Protein AF-A0A9P8PNE7-F1 (afdb_monomer_lite)

Sequence (348 aa):
MPKENRHIPKYIKDAPWYKDTPDGVDPSDYLAHHRNIDSDLTANNQPRIGLGIRDDFVTETSYQEIPKFRSRIVKRDEFSDVGAKHFKKNGIQKKLTEESVPTKGKRNENVDYDGKRDRWYGYDSKTYNATLQKWEETHRTELEVKRLDESEIIELKELGLWELYQANPHTFFQKSSKTVRLLEDKAIYLKDISKHDSITYDPKSRTDRDDSVGYFNDRNLFVRHLTGDAKRYEESKRFAWDDKARGVKGDINISSNPTLAGMKMEEQSKEQQEKRRVLKNNLLNRYNTNAEIDGDETEDNESNKVVRSQFNEDVFLGNHTSVWGSYYQDGKWGFLCCKKFDRNSLCK

Radius of gyration: 46.09 Å; chains: 1; bounding box: 82×87×125 Å

Organism: NCBI:txid1378264

Foldseek 3Di:
DPDDDPPDDPVQQDDDPVDDPDPPDDPPDSNSNVDDPPDPPPDPVDDDDDPDDDWDFAQPPPPPPDPPDDDDDDDPDDPPPDPDPDDPPDPPPPPPDPPDDPRGTDTDPPDDPCNVPPPCRPPDPVVCVVVVVVVVVVVVVVVVVPPDDPVVCVVCVVVVNNVVCVVPVPVVPDPDDDDPDDPPDDQPQVVPPVVVPDRQADPVVSDGQDVQQFDQDPVRDTDGDQDDVSVVLVVLQVVLVVCVVVVPPDNDDCVPCVPVSVVVVVVVVVVVVVVVVVVVVVVCVVQVPPDPPPPPPPDDDPPPPPDDGPDDPPDDAAQANADFQPDDDDNATGGPRQPDRDPNDHRD

Structure (mmCIF, N/CA/C/O backbone):
data_AF-A0A9P8PNE7-F1
#
_entry.id   AF-A0A9P8PNE7-F1
#
loop_
_atom_site.group_PDB
_atom_site.id
_atom_site.type_symbol
_atom_site.label_atom_id
_atom_site.label_alt_id
_atom_site.label_comp_id
_atom_site.label_asym_id
_atom_site.label_entity_id
_atom_site.label_seq_id
_atom_site.pdbx_PDB_ins_code
_atom_site.Cartn_x
_atom_site.Cartn_y
_atom_site.Cartn_z
_atom_site.occupancy
_atom_site.B_iso_or_equiv
_atom_site.auth_seq_id
_atom_site.auth_comp_id
_atom_site.auth_asym_id
_atom_site.auth_atom_id
_atom_site.pdbx_PDB_model_num
ATOM 1 N N . MET A 1 1 ? -25.236 -14.851 -18.011 1.00 49.31 1 MET A N 1
ATOM 2 C CA . MET A 1 1 ? -25.311 -13.741 -18.981 1.00 49.31 1 MET A CA 1
ATOM 3 C C . MET A 1 1 ? -24.691 -12.508 -18.349 1.00 49.31 1 MET A C 1
ATOM 5 O O . MET A 1 1 ? -25.149 -12.133 -17.268 1.00 49.31 1 MET A O 1
ATOM 9 N N . PRO A 1 2 ? -23.640 -11.918 -18.939 1.00 62.22 2 PRO A N 1
ATOM 10 C CA . PRO A 1 2 ? -23.121 -10.639 -18.474 1.00 62.22 2 PRO A CA 1
ATOM 11 C C . PRO A 1 2 ? -24.257 -9.614 -18.514 1.00 62.22 2 PRO A C 1
ATOM 13 O O . PRO A 1 2 ? -24.972 -9.485 -19.504 1.00 62.22 2 PRO A O 1
ATOM 16 N N . LYS A 1 3 ? -24.489 -8.939 -17.391 1.00 77.81 3 LYS A N 1
ATOM 17 C CA . LYS A 1 3 ? -25.564 -7.956 -17.281 1.00 77.81 3 LYS A CA 1
ATOM 18 C C . LYS A 1 3 ? -25.213 -6.765 -18.170 1.00 77.81 3 LYS A C 1
ATOM 20 O O . LYS A 1 3 ? -24.138 -6.188 -18.011 1.00 77.81 3 LYS A O 1
ATOM 25 N N . GLU A 1 4 ? -26.101 -6.405 -19.094 1.00 84.31 4 GLU A N 1
ATOM 26 C CA . GLU A 1 4 ? -25.895 -5.238 -19.952 1.00 84.31 4 GLU A CA 1
ATOM 27 C C . GLU A 1 4 ? -25.659 -3.987 -19.103 1.00 84.31 4 GLU A C 1
ATOM 29 O O . GLU A 1 4 ? -26.395 -3.703 -18.149 1.00 84.31 4 GLU A O 1
ATOM 34 N N . ASN A 1 5 ? -24.619 -3.230 -19.444 1.00 89.19 5 ASN A N 1
ATOM 35 C CA . ASN A 1 5 ? -24.327 -1.996 -18.740 1.00 89.19 5 ASN A CA 1
ATOM 36 C C . ASN A 1 5 ? -25.265 -0.896 -19.250 1.00 89.19 5 ASN A C 1
ATOM 38 O O . ASN A 1 5 ? -25.157 -0.446 -20.389 1.00 89.19 5 ASN A O 1
ATOM 42 N N . ARG A 1 6 ? -26.153 -0.420 -18.373 1.00 91.75 6 ARG A N 1
ATOM 43 C CA . ARG A 1 6 ? -27.136 0.633 -18.674 1.00 91.75 6 ARG A CA 1
ATOM 44 C C . ARG A 1 6 ? -26.503 1.947 -19.146 1.00 91.75 6 ARG A C 1
ATOM 46 O O . ARG A 1 6 ? -27.173 2.741 -19.797 1.00 91.75 6 ARG A O 1
ATOM 53 N N . HIS A 1 7 ? -25.245 2.196 -18.794 1.00 94.75 7 HIS A N 1
ATOM 54 C CA . HIS A 1 7 ? -24.549 3.437 -19.127 1.00 94.75 7 HIS A CA 1
ATOM 55 C C . HIS A 1 7 ? -23.961 3.452 -20.541 1.00 94.75 7 HIS A C 1
ATOM 57 O O . HIS A 1 7 ? -23.491 4.502 -20.973 1.00 94.75 7 HIS A O 1
ATOM 63 N N . ILE A 1 8 ? -23.976 2.327 -21.264 1.00 92.69 8 ILE A N 1
ATOM 64 C CA . ILE A 1 8 ? -23.449 2.266 -22.628 1.00 92.69 8 ILE A CA 1
ATOM 65 C C . ILE A 1 8 ? -24.511 2.796 -23.599 1.00 92.69 8 ILE A C 1
ATOM 67 O O . ILE A 1 8 ? -25.616 2.248 -23.654 1.00 92.69 8 ILE A O 1
ATOM 71 N N . PRO A 1 9 ? -24.213 3.858 -24.371 1.00 94.12 9 PRO A N 1
ATOM 72 C CA . PRO A 1 9 ? -25.138 4.379 -25.366 1.00 94.12 9 PRO A CA 1
ATOM 73 C C . PRO A 1 9 ? -25.489 3.340 -26.433 1.00 94.12 9 PRO A C 1
ATOM 75 O O . PRO A 1 9 ? -24.653 2.530 -26.836 1.00 94.12 9 PRO A O 1
ATOM 78 N N . LYS A 1 10 ? -26.713 3.426 -26.965 1.00 91.19 10 LYS A N 1
ATOM 79 C CA . LYS A 1 10 ? -27.235 2.488 -27.971 1.00 91.19 10 LYS A CA 1
ATOM 80 C C . LYS A 1 10 ? -26.326 2.341 -29.200 1.00 91.19 10 LYS A C 1
ATOM 82 O O . LYS A 1 10 ? -26.097 1.230 -29.645 1.00 91.19 10 LYS A O 1
ATOM 87 N N . TYR A 1 11 ? -25.749 3.435 -29.699 1.00 91.25 11 TYR A N 1
ATOM 88 C CA . TYR A 1 11 ? -24.870 3.403 -30.877 1.00 91.25 11 TYR A CA 1
ATOM 89 C C . TYR A 1 11 ? -23.529 2.683 -30.646 1.00 91.25 11 TYR A C 1
ATOM 91 O O . TYR A 1 11 ? -22.851 2.354 -31.610 1.00 91.25 11 TYR A O 1
ATOM 99 N N . ILE A 1 12 ? -23.122 2.476 -29.388 1.00 91.38 12 ILE A N 1
ATOM 100 C CA . ILE A 1 12 ? -21.963 1.642 -29.031 1.00 91.38 12 ILE A CA 1
ATOM 101 C C . ILE A 1 12 ? -22.413 0.192 -28.842 1.00 91.38 12 ILE A C 1
ATOM 103 O O . ILE A 1 12 ? -21.666 -0.733 -29.131 1.00 91.38 12 ILE A O 1
ATOM 107 N N . LYS A 1 13 ? -23.630 -0.007 -28.333 1.00 88.31 13 LYS A N 1
ATOM 108 C CA . LYS A 1 13 ? -24.205 -1.328 -28.088 1.00 88.31 13 LYS A CA 1
ATOM 109 C C . LYS A 1 13 ? -24.499 -2.081 -29.388 1.00 88.31 13 LYS A C 1
ATOM 111 O O . LYS A 1 13 ? -24.225 -3.273 -29.474 1.00 88.31 13 LYS A O 1
ATOM 116 N N . ASP A 1 14 ? -25.090 -1.399 -30.360 1.00 88.56 14 ASP A N 1
ATOM 117 C CA . ASP A 1 14 ? -25.583 -2.021 -31.583 1.00 88.56 14 ASP A CA 1
ATOM 118 C C . ASP A 1 14 ? -24.420 -2.272 -32.553 1.00 88.56 14 ASP A C 1
ATOM 120 O O . ASP A 1 14 ? -23.752 -1.338 -33.000 1.00 88.56 14 ASP A O 1
ATOM 124 N N . ALA A 1 15 ? -24.186 -3.542 -32.890 1.00 86.81 15 ALA A N 1
ATOM 125 C CA . ALA A 1 15 ? -23.174 -3.909 -33.870 1.00 86.81 15 ALA A CA 1
ATOM 126 C C . ALA A 1 15 ? -23.566 -3.402 -35.274 1.00 86.81 15 ALA A C 1
ATOM 128 O O . ALA A 1 15 ? -24.738 -3.486 -35.660 1.00 86.81 15 ALA A O 1
ATOM 129 N N . PRO A 1 16 ? -22.611 -2.881 -36.061 1.00 88.00 16 PRO A N 1
ATOM 130 C CA . PRO A 1 16 ? -22.881 -2.453 -37.425 1.00 88.00 16 PRO A CA 1
ATOM 131 C C . PRO A 1 16 ? -23.089 -3.657 -38.354 1.00 88.00 16 PRO A C 1
ATOM 133 O O . PRO A 1 16 ? -22.527 -4.725 -38.143 1.00 88.00 16 PRO A O 1
ATOM 136 N N . TRP A 1 17 ? -23.840 -3.450 -39.437 1.00 87.38 17 TRP A N 1
ATOM 137 C CA . TRP A 1 17 ? -24.283 -4.506 -40.360 1.00 87.38 17 TRP A CA 1
ATOM 138 C C . TRP A 1 17 ? -23.164 -5.335 -41.020 1.00 87.38 17 TRP A C 1
ATOM 140 O O . TRP A 1 17 ? -23.433 -6.434 -41.479 1.00 87.38 17 TRP A O 1
ATOM 150 N N . TYR A 1 18 ? -21.938 -4.808 -41.106 1.00 84.75 18 TYR A N 1
ATOM 151 C CA . TYR A 1 18 ? -20.786 -5.470 -41.738 1.00 84.75 18 TYR A CA 1
ATOM 152 C C . TYR A 1 18 ? -19.939 -6.296 -40.756 1.00 84.75 18 TYR A C 1
ATOM 154 O O . TYR A 1 18 ? -18.954 -6.915 -41.155 1.00 84.75 18 TYR A O 1
ATOM 162 N N . LYS A 1 19 ? -20.257 -6.245 -39.458 1.00 78.88 19 LYS A N 1
ATOM 163 C CA . LYS A 1 19 ? -19.641 -7.077 -38.424 1.00 78.88 19 LYS A CA 1
ATOM 164 C C . LYS A 1 19 ? -20.593 -8.234 -38.152 1.00 78.88 19 LYS A C 1
ATOM 166 O O . LYS A 1 19 ? -21.459 -8.132 -37.286 1.00 78.88 19 LYS A O 1
ATOM 171 N N . ASP A 1 20 ? -20.410 -9.325 -38.882 1.00 69.94 20 ASP A N 1
ATOM 172 C CA . ASP A 1 20 ? -21.012 -10.599 -38.501 1.00 69.94 20 ASP A CA 1
ATOM 173 C C . ASP A 1 20 ? -20.451 -11.021 -37.136 1.00 69.94 20 ASP A C 1
ATOM 175 O O . ASP A 1 20 ? -19.309 -10.690 -36.797 1.00 69.94 20 ASP A O 1
ATOM 179 N N . THR A 1 21 ? -21.253 -11.711 -36.321 1.00 65.25 21 THR A N 1
ATOM 180 C CA . THR A 1 21 ? -20.759 -12.323 -35.080 1.00 65.25 21 THR A CA 1
ATOM 181 C C . THR A 1 21 ? -19.610 -13.263 -35.450 1.00 65.25 21 THR A C 1
ATOM 183 O O . THR A 1 21 ? -19.880 -14.258 -36.123 1.00 65.25 21 THR A O 1
ATOM 186 N N . PRO A 1 22 ? -18.348 -12.955 -35.089 1.00 58.12 22 PRO A N 1
ATOM 187 C CA . PRO A 1 22 ? -17.212 -13.721 -35.582 1.00 58.12 22 PRO A CA 1
ATOM 188 C C . PRO A 1 22 ? -17.258 -15.153 -35.045 1.00 58.12 22 PRO A C 1
ATOM 190 O O . PRO A 1 22 ? -17.567 -15.361 -33.868 1.00 58.12 22 PRO A O 1
ATOM 193 N N . ASP A 1 23 ? -16.899 -16.127 -35.881 1.00 54.06 23 ASP A N 1
ATOM 194 C CA . ASP A 1 23 ? -16.723 -17.514 -35.455 1.00 54.06 23 ASP A CA 1
ATOM 195 C C . ASP A 1 23 ? -15.649 -17.584 -34.353 1.00 54.06 23 ASP A C 1
ATOM 197 O O . ASP A 1 23 ? -14.503 -17.185 -34.559 1.00 54.06 23 ASP A O 1
ATOM 201 N N . GLY A 1 24 ? -16.023 -18.058 -33.160 1.00 60.00 24 GLY A N 1
ATOM 202 C CA . GLY A 1 24 ? -15.123 -18.182 -32.002 1.00 60.00 24 GLY A CA 1
ATOM 203 C C . GLY A 1 24 ? -15.311 -17.138 -30.896 1.00 60.00 24 GLY A C 1
ATOM 204 O O . GLY A 1 24 ? -14.632 -17.223 -29.873 1.00 60.00 24 GLY A O 1
ATOM 205 N N . VAL A 1 25 ? -16.243 -16.191 -31.045 1.00 61.78 25 VAL A N 1
ATOM 206 C CA . VAL A 1 25 ? -16.629 -15.268 -29.965 1.00 61.78 25 VAL A CA 1
ATOM 207 C C . VAL A 1 25 ? -17.876 -15.783 -29.251 1.00 61.78 25 VAL A C 1
ATOM 209 O O . VAL A 1 25 ? -18.822 -16.243 -29.887 1.00 61.78 25 VAL A O 1
ATOM 212 N N . ASP A 1 26 ? -17.874 -15.712 -27.918 1.00 66.19 26 ASP A N 1
ATOM 213 C CA . ASP A 1 26 ? -18.999 -16.127 -27.080 1.00 66.19 26 ASP A CA 1
ATOM 214 C C . ASP A 1 26 ? -20.275 -15.360 -27.503 1.00 66.19 26 ASP A C 1
ATOM 216 O O . ASP A 1 26 ? -20.309 -14.130 -27.376 1.00 66.19 26 ASP A O 1
ATOM 220 N N . PRO A 1 27 ? -21.333 -16.039 -28.001 1.00 67.38 27 PRO A N 1
ATOM 221 C CA . PRO A 1 27 ? -22.559 -15.393 -28.486 1.00 67.38 27 PRO A CA 1
ATOM 222 C C . PRO A 1 27 ? -23.274 -14.551 -27.421 1.00 67.38 27 PRO A C 1
ATOM 224 O O . PRO A 1 27 ? -24.191 -13.791 -27.729 1.00 67.38 27 PRO A O 1
ATOM 227 N N . SER A 1 28 ? -22.883 -14.710 -26.154 1.00 74.75 28 SER A N 1
ATOM 228 C CA . SER A 1 28 ? -23.405 -13.950 -25.024 1.00 74.75 28 SER A CA 1
ATOM 229 C C . SER A 1 28 ? -22.761 -12.565 -24.829 1.00 74.75 28 SER A C 1
ATOM 231 O O . SER A 1 28 ? -23.264 -11.785 -24.012 1.00 74.75 28 SER A O 1
ATOM 233 N N . ASP A 1 29 ? -21.690 -12.222 -25.560 1.00 81.94 29 ASP A N 1
ATOM 234 C CA . ASP A 1 29 ? -21.025 -10.915 -25.473 1.00 81.94 29 ASP A CA 1
ATOM 235 C C . ASP A 1 29 ? -21.562 -9.898 -26.495 1.00 81.94 29 ASP A C 1
ATOM 237 O O . ASP A 1 29 ? -21.181 -9.866 -27.665 1.00 81.94 29 ASP A O 1
ATOM 241 N N . TYR A 1 30 ? -22.408 -8.987 -26.016 1.00 83.12 30 TYR A N 1
ATOM 242 C CA . TYR A 1 30 ? -23.032 -7.946 -26.835 1.00 83.12 30 TYR A CA 1
ATOM 243 C C . TYR A 1 30 ? -22.060 -6.866 -27.363 1.00 83.12 30 TYR A C 1
ATOM 245 O O . TYR A 1 30 ? -22.434 -6.113 -28.261 1.00 83.12 30 TYR A O 1
ATOM 253 N N . LEU A 1 31 ? -20.822 -6.769 -26.852 1.00 86.88 31 LEU A N 1
ATOM 254 C CA . LEU A 1 31 ? -19.800 -5.810 -27.320 1.00 86.88 31 LEU A CA 1
ATOM 255 C C . LEU A 1 31 ? -18.661 -6.477 -28.097 1.00 86.88 31 LEU A C 1
ATOM 257 O O . LEU A 1 31 ? -17.628 -5.846 -28.332 1.00 86.88 31 LEU A O 1
ATOM 261 N N . ALA A 1 32 ? -18.848 -7.722 -28.542 1.00 83.94 32 ALA A N 1
ATOM 262 C CA . ALA A 1 32 ? -17.885 -8.470 -29.348 1.00 83.94 32 ALA A CA 1
ATOM 263 C C . ALA A 1 32 ? -17.286 -7.656 -30.512 1.00 83.94 32 ALA A C 1
ATOM 265 O O . ALA A 1 32 ? -16.092 -7.737 -30.782 1.00 83.94 32 ALA A O 1
ATOM 266 N N . HIS A 1 33 ? -18.086 -6.812 -31.168 1.00 83.69 33 HIS A N 1
ATOM 267 C CA . HIS A 1 33 ? -17.645 -6.021 -32.317 1.00 83.69 33 HIS A CA 1
ATOM 268 C C . HIS A 1 33 ? -16.582 -4.951 -31.990 1.00 83.69 33 HIS A C 1
ATOM 270 O O . HIS A 1 33 ? -15.825 -4.587 -32.896 1.00 83.69 33 HIS A O 1
ATOM 276 N N . HIS A 1 34 ? -16.489 -4.501 -30.728 1.00 85.31 34 HIS A N 1
ATOM 277 C CA . HIS A 1 34 ? -15.454 -3.577 -30.224 1.00 85.31 34 HIS A CA 1
ATOM 278 C C . HIS A 1 34 ? -14.185 -4.280 -29.755 1.00 85.31 34 HIS A C 1
ATOM 280 O O . HIS A 1 34 ? -13.167 -3.625 -29.528 1.00 85.31 34 HIS A O 1
ATOM 286 N N . ARG A 1 35 ? -14.235 -5.599 -29.559 1.00 82.75 35 ARG A N 1
ATOM 287 C CA . ARG A 1 35 ? -13.070 -6.351 -29.118 1.00 82.75 35 ARG A CA 1
ATOM 288 C C . ARG A 1 35 ? -12.128 -6.553 -30.294 1.00 82.75 35 ARG A C 1
ATOM 290 O O . ARG A 1 35 ? -12.556 -6.941 -31.379 1.00 82.75 35 ARG A O 1
ATOM 297 N N . ASN A 1 36 ? -10.849 -6.260 -30.087 1.00 74.06 36 ASN A N 1
ATOM 298 C CA . ASN A 1 36 ? -9.847 -6.570 -31.089 1.00 74.06 36 ASN A CA 1
ATOM 299 C C . ASN A 1 36 ? -9.559 -8.075 -31.034 1.00 74.06 36 ASN A C 1
ATOM 301 O O . ASN A 1 36 ? -9.350 -8.613 -29.950 1.00 74.06 36 ASN A O 1
ATOM 305 N N . ILE A 1 37 ? -9.610 -8.744 -32.184 1.00 63.81 37 ILE A N 1
ATOM 306 C CA . ILE A 1 37 ? -9.460 -10.205 -32.280 1.00 63.81 37 ILE A CA 1
ATOM 307 C C . ILE A 1 37 ? -7.973 -10.586 -32.211 1.00 63.81 37 ILE A C 1
ATOM 309 O O . ILE A 1 37 ? -7.628 -11.593 -31.605 1.00 63.81 37 ILE A O 1
ATOM 313 N N . ASP A 1 38 ? -7.096 -9.732 -32.752 1.00 64.25 38 ASP A N 1
ATOM 314 C CA . ASP A 1 38 ? -5.655 -10.001 -32.869 1.00 64.25 38 ASP A CA 1
ATOM 315 C C . ASP A 1 38 ? -4.827 -9.466 -31.692 1.00 64.25 38 ASP A C 1
ATOM 317 O O . ASP A 1 38 ? -3.670 -9.842 -31.509 1.00 64.25 38 ASP A O 1
ATOM 321 N N . SER A 1 39 ? -5.398 -8.569 -30.885 1.00 62.28 39 SER A N 1
ATOM 322 C CA . SER A 1 39 ? -4.757 -8.073 -29.670 1.00 62.28 39 SER A CA 1
ATOM 323 C C . SER A 1 39 ? -5.659 -8.371 -28.488 1.00 62.28 39 SER A C 1
ATOM 325 O O . SER A 1 39 ? -6.743 -7.789 -28.398 1.00 62.28 39 SER A O 1
ATOM 327 N N . ASP A 1 40 ? -5.201 -9.219 -27.571 1.00 60.88 40 ASP A N 1
ATOM 328 C CA . ASP A 1 40 ? -5.882 -9.469 -26.305 1.00 60.88 40 ASP A CA 1
ATOM 329 C C . ASP A 1 40 ? -6.368 -8.141 -25.702 1.00 60.88 40 ASP A C 1
ATOM 331 O O . ASP A 1 40 ? -5.591 -7.178 -25.599 1.00 60.88 40 ASP A O 1
ATOM 335 N N . LEU A 1 41 ? -7.651 -8.069 -25.304 1.00 59.81 41 LEU A N 1
ATOM 336 C CA . LEU A 1 41 ? -8.154 -6.991 -24.442 1.00 59.81 41 LEU A CA 1
ATOM 337 C C . LEU A 1 41 ? -7.489 -7.123 -23.086 1.00 59.81 41 LEU A C 1
ATOM 339 O O . LEU A 1 41 ? -8.003 -7.657 -22.110 1.00 59.81 41 LEU A O 1
ATOM 343 N N . THR A 1 42 ? -6.280 -6.627 -23.095 1.00 64.56 42 THR A N 1
ATOM 344 C CA . THR A 1 42 ? -5.334 -6.563 -22.021 1.00 64.56 42 THR A CA 1
ATOM 345 C C . THR A 1 42 ? -5.912 -5.611 -20.985 1.00 64.56 42 THR A C 1
ATOM 347 O O . THR A 1 42 ? -6.205 -4.445 -21.261 1.00 64.56 42 THR A O 1
ATOM 350 N N . ALA A 1 43 ? -6.148 -6.137 -19.788 1.00 74.38 43 ALA A N 1
ATOM 351 C CA . ALA A 1 43 ? -6.790 -5.398 -18.722 1.00 74.38 43 ALA A CA 1
ATOM 352 C C . ALA A 1 43 ? -5.907 -4.204 -18.307 1.00 74.38 43 ALA A C 1
ATOM 354 O O . ALA A 1 43 ? -4.763 -4.364 -17.891 1.00 74.38 43 ALA A O 1
ATOM 355 N N . ASN A 1 44 ? -6.433 -2.982 -18.434 1.00 82.94 44 ASN A N 1
ATOM 356 C CA . ASN A 1 44 ? -5.692 -1.747 -18.126 1.00 82.94 44 ASN A CA 1
ATOM 357 C C . ASN A 1 44 ? -5.518 -1.491 -16.618 1.00 82.94 44 ASN A C 1
ATOM 359 O O . ASN A 1 44 ? -4.951 -0.476 -16.223 1.00 82.94 44 ASN A O 1
ATOM 363 N N . ASN A 1 45 ? -6.038 -2.377 -15.770 1.00 87.88 45 ASN A N 1
ATOM 364 C CA . ASN A 1 45 ? -5.852 -2.332 -14.322 1.00 87.88 45 ASN A CA 1
ATOM 365 C C . ASN A 1 45 ? -4.470 -2.845 -13.892 1.00 87.88 45 ASN A C 1
ATOM 367 O O . ASN A 1 45 ? -4.026 -2.512 -12.796 1.00 87.88 45 ASN A O 1
ATOM 371 N N . GLN A 1 46 ? -3.807 -3.651 -14.722 1.00 85.31 46 GLN A N 1
ATOM 372 C CA . GLN A 1 46 ? -2.489 -4.194 -14.429 1.00 85.31 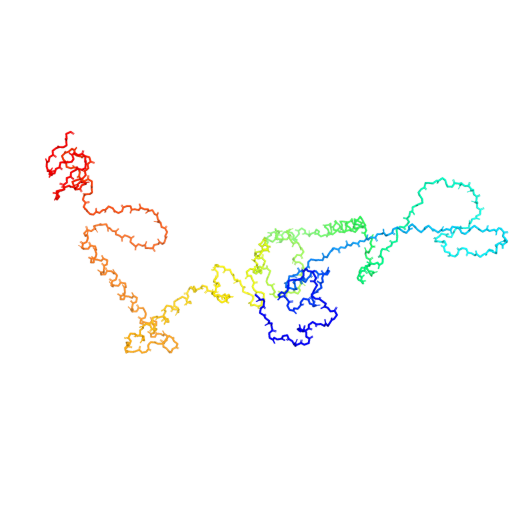46 GLN A CA 1
ATOM 373 C C . GLN A 1 46 ? -1.413 -3.369 -15.144 1.00 85.31 46 GLN A C 1
ATOM 375 O O . GLN A 1 46 ? -1.537 -3.105 -16.346 1.00 85.31 46 GLN A O 1
ATOM 380 N N . PRO A 1 47 ? -0.350 -2.948 -14.433 1.00 87.06 47 PRO A N 1
ATOM 381 C CA . PRO A 1 47 ? 0.798 -2.350 -15.090 1.00 87.06 47 PRO A CA 1
ATOM 382 C C . PRO A 1 47 ? 1.426 -3.386 -16.023 1.00 87.06 47 PRO A C 1
ATOM 384 O O . PRO A 1 47 ? 1.556 -4.559 -15.673 1.00 87.06 47 PRO A O 1
ATOM 387 N N . ARG A 1 48 ? 1.824 -2.952 -17.216 1.00 84.94 48 ARG A N 1
ATOM 388 C CA . ARG A 1 48 ? 2.503 -3.822 -18.176 1.00 84.94 48 ARG A CA 1
ATOM 389 C C . ARG A 1 48 ? 3.997 -3.641 -18.050 1.00 84.94 48 ARG A C 1
ATOM 391 O O . ARG A 1 48 ? 4.486 -2.516 -17.950 1.00 84.94 48 ARG A O 1
ATOM 398 N N . ILE A 1 49 ? 4.712 -4.754 -18.101 1.00 89.38 49 ILE A N 1
ATOM 399 C CA . ILE A 1 49 ? 6.146 -4.709 -18.332 1.00 89.38 49 ILE A CA 1
ATOM 400 C C . ILE A 1 49 ? 6.399 -4.292 -19.785 1.00 89.38 49 ILE A C 1
ATOM 402 O O . ILE A 1 49 ? 5.605 -4.602 -20.677 1.00 89.38 49 ILE A O 1
ATOM 406 N N . GLY A 1 50 ? 7.484 -3.558 -20.027 1.00 86.94 50 GLY A N 1
ATOM 407 C CA . GLY A 1 50 ? 7.897 -3.244 -21.392 1.00 86.94 50 GLY A CA 1
ATOM 408 C C . GLY A 1 50 ? 8.188 -4.529 -22.172 1.00 86.94 50 GLY A C 1
ATOM 409 O O . GLY A 1 50 ? 8.732 -5.480 -21.615 1.00 86.94 50 GLY A O 1
ATOM 410 N N . LEU A 1 51 ? 7.866 -4.548 -23.468 1.00 87.12 51 LEU A N 1
ATOM 411 C CA . LEU A 1 51 ? 8.080 -5.702 -24.361 1.00 87.12 51 LEU A CA 1
ATOM 412 C C . LEU A 1 51 ? 9.570 -6.009 -24.634 1.00 87.12 51 LEU A C 1
ATOM 414 O O . LEU A 1 51 ? 9.892 -6.967 -25.339 1.00 87.12 51 LEU A O 1
ATOM 418 N N . GLY A 1 52 ? 10.471 -5.208 -24.060 1.00 89.06 52 GLY A N 1
ATOM 419 C CA . GLY A 1 52 ? 11.911 -5.258 -24.274 1.00 89.06 52 GLY A CA 1
ATOM 420 C C . GLY A 1 52 ? 12.363 -4.394 -25.451 1.00 89.06 52 GLY A C 1
ATOM 421 O O . GLY A 1 52 ? 11.563 -3.723 -26.097 1.00 89.06 52 GLY A O 1
ATOM 422 N N . ILE A 1 53 ? 13.671 -4.417 -25.704 1.00 90.50 53 ILE A N 1
ATOM 423 C CA . ILE A 1 53 ? 14.321 -3.746 -26.836 1.00 90.50 53 ILE A CA 1
ATOM 424 C C . ILE A 1 53 ? 14.755 -4.839 -27.818 1.00 90.50 53 ILE A C 1
ATOM 426 O O . ILE A 1 53 ? 15.335 -5.842 -27.397 1.00 90.50 53 ILE A O 1
ATOM 430 N N . ARG A 1 54 ? 14.442 -4.674 -29.108 1.00 88.12 54 ARG A N 1
ATOM 431 C CA . ARG A 1 54 ? 14.819 -5.610 -30.179 1.00 88.12 54 ARG A CA 1
ATOM 432 C C . ARG A 1 54 ? 15.414 -4.839 -31.351 1.00 88.12 54 ARG A C 1
ATOM 434 O O . ARG A 1 54 ? 14.692 -4.143 -32.063 1.00 88.12 54 ARG A O 1
ATOM 441 N N . ASP A 1 55 ? 16.716 -5.010 -31.547 1.00 90.19 55 ASP A N 1
ATOM 442 C CA . ASP A 1 55 ? 17.473 -4.353 -32.610 1.00 90.19 55 ASP A CA 1
ATOM 443 C C . ASP A 1 55 ? 17.805 -5.360 -33.714 1.00 90.19 55 ASP A C 1
ATOM 445 O O . ASP A 1 55 ? 18.849 -6.015 -33.704 1.00 90.19 55 ASP A O 1
ATOM 449 N N . ASP A 1 56 ? 16.895 -5.487 -34.679 1.00 88.81 56 ASP A N 1
ATOM 450 C CA . ASP A 1 56 ? 17.034 -6.439 -35.778 1.00 88.81 56 ASP A CA 1
ATOM 451 C C . ASP A 1 56 ? 17.765 -5.819 -36.979 1.00 88.81 56 ASP A C 1
ATOM 453 O O . ASP A 1 56 ? 17.413 -4.749 -37.490 1.00 88.81 56 ASP A O 1
ATOM 457 N N . PHE A 1 57 ? 18.776 -6.520 -37.490 1.00 87.94 57 PHE A N 1
ATOM 458 C CA . PHE A 1 57 ? 19.470 -6.135 -38.718 1.00 87.94 57 PHE A CA 1
ATOM 459 C C . PHE A 1 57 ? 19.019 -7.033 -39.868 1.00 87.94 57 PHE A C 1
ATOM 461 O O . PHE A 1 57 ? 19.333 -8.223 -39.912 1.00 87.94 57 PHE A O 1
ATOM 468 N N . VAL A 1 58 ? 18.283 -6.457 -40.817 1.00 85.81 58 VAL A N 1
ATOM 469 C CA . VAL A 1 58 ? 17.807 -7.157 -42.011 1.00 85.81 58 VAL A CA 1
ATOM 470 C C . VAL A 1 58 ? 18.930 -7.190 -43.040 1.00 85.81 58 VAL A C 1
ATOM 472 O O . VAL A 1 58 ? 19.510 -6.162 -43.398 1.00 85.81 58 VAL A O 1
ATOM 475 N N . THR A 1 59 ? 19.251 -8.381 -43.533 1.00 80.00 59 THR A N 1
ATOM 476 C CA . THR A 1 59 ? 20.173 -8.537 -44.658 1.00 80.00 59 THR A CA 1
ATOM 477 C C . THR A 1 59 ? 19.378 -8.460 -45.957 1.00 80.00 59 THR A C 1
ATOM 479 O O . THR A 1 59 ? 18.565 -9.325 -46.261 1.00 80.00 59 THR A O 1
ATOM 482 N N . GLU A 1 60 ? 19.584 -7.401 -46.738 1.00 64.19 60 GLU A N 1
ATOM 483 C CA . GLU A 1 60 ? 19.045 -7.350 -48.095 1.00 64.19 60 GLU A CA 1
ATOM 484 C C . GLU A 1 60 ? 19.946 -8.181 -49.013 1.00 64.19 60 GLU A C 1
ATOM 486 O O . GLU A 1 60 ? 20.980 -7.707 -49.489 1.00 64.19 60 GLU A O 1
ATOM 491 N N . THR A 1 61 ? 19.551 -9.415 -49.320 1.00 57.88 61 THR A N 1
ATOM 492 C CA . THR A 1 61 ? 20.044 -10.118 -50.510 1.00 57.88 61 THR A CA 1
ATOM 493 C C . THR A 1 61 ? 19.360 -9.524 -51.738 1.00 57.88 61 THR A C 1
ATOM 495 O O . THR A 1 61 ? 18.525 -10.148 -52.388 1.00 57.88 61 THR A O 1
ATOM 498 N N . SER A 1 62 ? 19.682 -8.269 -52.063 1.00 52.41 62 SER A N 1
ATOM 499 C CA . SER A 1 62 ? 19.260 -7.709 -53.343 1.00 52.41 62 SER A CA 1
ATOM 500 C C . SER A 1 62 ? 20.020 -8.439 -54.452 1.00 52.41 62 SER A C 1
ATOM 502 O O . SER A 1 62 ? 21.185 -8.165 -54.736 1.00 52.41 62 SER A O 1
ATOM 504 N N . TYR A 1 63 ? 19.366 -9.422 -55.071 1.00 51.34 63 TYR A N 1
ATOM 505 C CA . TYR A 1 63 ? 19.801 -9.969 -56.349 1.00 51.34 63 TYR A CA 1
ATOM 506 C C . TYR A 1 63 ? 19.550 -8.882 -57.398 1.00 51.34 63 TYR A C 1
ATOM 508 O O . TYR A 1 63 ? 18.512 -8.848 -58.053 1.00 51.34 63 TYR A O 1
ATOM 516 N N . GLN A 1 64 ? 20.457 -7.910 -57.493 1.00 51.28 64 GLN A N 1
ATOM 517 C CA . GLN A 1 64 ? 20.441 -6.982 -58.613 1.00 51.28 64 GLN A CA 1
ATOM 518 C C . GLN A 1 64 ? 20.891 -7.768 -59.842 1.00 51.28 64 GLN A C 1
ATOM 520 O O . GLN A 1 64 ? 22.072 -8.096 -59.977 1.00 51.28 64 GLN A O 1
ATOM 525 N N . GLU A 1 65 ? 19.951 -8.102 -60.729 1.00 45.91 65 GLU A N 1
ATOM 526 C CA . GLU A 1 65 ? 20.299 -8.588 -62.059 1.00 45.91 65 GLU A CA 1
ATOM 527 C C . GLU A 1 65 ? 21.207 -7.547 -62.715 1.00 45.91 65 GLU A C 1
ATOM 529 O O . GLU A 1 65 ? 20.786 -6.433 -63.024 1.00 45.91 65 GLU A O 1
ATOM 534 N N . ILE A 1 66 ? 22.483 -7.890 -62.892 1.00 51.78 66 ILE A N 1
ATOM 535 C CA . ILE A 1 66 ? 23.434 -7.028 -63.586 1.00 51.78 66 ILE A CA 1
ATOM 536 C C . ILE A 1 66 ? 22.925 -6.901 -65.029 1.00 51.78 66 ILE A C 1
ATOM 538 O O . ILE A 1 66 ? 22.926 -7.910 -65.748 1.00 51.78 66 ILE A O 1
ATOM 542 N N . PRO A 1 67 ? 22.510 -5.710 -65.504 1.00 49.06 67 PRO A N 1
ATOM 543 C CA . PRO A 1 67 ? 22.126 -5.566 -66.896 1.00 49.06 67 PRO A CA 1
ATOM 544 C C . PRO A 1 67 ? 23.353 -5.891 -67.750 1.00 49.06 67 PRO A C 1
ATOM 546 O O . PRO A 1 67 ? 24.411 -5.271 -67.612 1.00 49.06 67 PRO A O 1
ATOM 549 N N . LYS A 1 68 ? 23.235 -6.896 -68.626 1.00 51.47 68 LYS A N 1
ATOM 550 C CA . LYS A 1 68 ? 24.279 -7.256 -69.594 1.00 51.47 68 LYS A CA 1
ATOM 551 C C . LYS A 1 68 ? 24.469 -6.081 -70.559 1.00 51.47 68 LYS A C 1
ATOM 553 O O . LYS A 1 68 ? 23.812 -6.009 -71.596 1.00 51.47 68 LYS A O 1
ATOM 558 N N . PHE A 1 69 ? 25.349 -5.142 -70.219 1.00 46.22 69 PHE A N 1
ATOM 559 C CA . PHE A 1 69 ? 25.700 -4.026 -71.091 1.00 46.22 69 PHE A CA 1
ATOM 560 C C . PHE A 1 69 ? 26.344 -4.571 -72.372 1.00 46.22 69 PHE A C 1
ATOM 562 O O . PHE A 1 69 ? 27.458 -5.094 -72.356 1.00 46.22 69 PHE A O 1
ATOM 569 N N . ARG A 1 70 ? 25.649 -4.435 -73.507 1.00 49.41 70 ARG A N 1
ATOM 570 C CA . ARG A 1 70 ? 26.284 -4.534 -74.826 1.00 49.41 70 ARG A CA 1
ATOM 571 C C . ARG A 1 70 ? 27.191 -3.319 -74.991 1.00 49.41 70 ARG A C 1
ATOM 573 O O . ARG A 1 70 ? 26.754 -2.186 -74.810 1.00 49.41 70 ARG A O 1
ATOM 580 N N . SER A 1 71 ? 28.453 -3.571 -75.316 1.00 45.53 71 SER A N 1
ATOM 581 C CA . SER A 1 71 ? 29.508 -2.571 -75.455 1.00 45.53 71 SER A CA 1
ATOM 582 C C . SER A 1 71 ? 29.110 -1.440 -76.408 1.00 45.53 71 SER A C 1
ATOM 584 O O . SER A 1 71 ? 29.168 -1.586 -77.631 1.00 45.53 71 SER A O 1
ATOM 586 N N . ARG A 1 72 ? 28.751 -0.284 -75.854 1.00 45.12 72 ARG A N 1
ATOM 587 C CA . ARG A 1 72 ? 28.801 0.992 -76.561 1.00 45.12 72 ARG A CA 1
ATOM 588 C C . ARG A 1 72 ? 29.268 2.051 -75.565 1.00 45.12 72 ARG A C 1
ATOM 590 O O . ARG A 1 72 ? 28.722 2.155 -74.476 1.00 45.12 72 ARG A O 1
ATOM 597 N N . ILE A 1 73 ? 30.352 2.716 -75.954 1.00 47.94 73 ILE A N 1
ATOM 598 C CA . ILE A 1 73 ? 31.090 3.811 -75.305 1.00 47.94 73 ILE A CA 1
ATOM 599 C C . ILE A 1 73 ? 30.338 4.438 -74.118 1.00 47.94 73 ILE A C 1
ATOM 601 O O . ILE A 1 73 ? 29.370 5.172 -74.296 1.00 47.94 73 ILE A O 1
ATOM 605 N N . VAL A 1 74 ? 30.817 4.146 -72.907 1.00 43.56 74 VAL A N 1
ATOM 606 C CA . VAL A 1 74 ? 30.308 4.708 -71.651 1.00 43.56 74 VAL A CA 1
ATOM 607 C C . VAL A 1 74 ? 31.057 6.017 -71.394 1.00 43.56 74 VAL A C 1
ATOM 609 O O . VAL A 1 74 ? 32.287 6.018 -71.297 1.00 43.56 74 VAL A O 1
ATOM 612 N N . LYS A 1 75 ? 30.336 7.144 -71.319 1.00 42.69 75 LYS A N 1
ATOM 613 C CA . LYS A 1 75 ? 30.883 8.387 -70.754 1.00 42.69 75 LYS A CA 1
ATOM 614 C C . LYS A 1 75 ? 31.288 8.109 -69.305 1.00 42.69 75 LYS A C 1
ATOM 616 O O . LYS A 1 75 ? 30.594 7.377 -68.609 1.00 42.69 75 LYS A O 1
ATOM 621 N N . ARG A 1 76 ? 32.430 8.656 -68.874 1.00 45.31 76 ARG A N 1
ATOM 622 C CA . ARG A 1 76 ? 32.898 8.629 -67.478 1.00 45.31 76 ARG A CA 1
ATOM 623 C C . ARG A 1 76 ? 31.947 9.460 -66.608 1.00 45.31 76 ARG A C 1
ATOM 625 O O . ARG A 1 76 ? 32.307 10.552 -66.193 1.00 45.31 76 ARG A O 1
ATOM 632 N N . ASP A 1 77 ? 30.752 8.951 -66.365 1.00 42.12 77 ASP A N 1
ATOM 633 C CA . ASP A 1 77 ? 29.914 9.447 -65.289 1.00 42.12 77 ASP A CA 1
ATOM 634 C C . ASP A 1 77 ? 30.393 8.760 -64.012 1.00 42.12 77 ASP A C 1
ATOM 636 O O . ASP A 1 77 ? 30.566 7.537 -63.943 1.00 42.12 77 ASP A O 1
ATOM 640 N N . GLU A 1 78 ? 30.764 9.592 -63.047 1.00 47.75 78 GLU A N 1
ATOM 641 C CA . GLU A 1 78 ? 31.260 9.189 -61.745 1.00 47.75 78 GLU A CA 1
ATOM 642 C C . GLU A 1 78 ? 30.245 8.250 -61.091 1.00 47.75 78 GLU A C 1
ATOM 644 O O . GLU A 1 78 ? 29.057 8.547 -61.011 1.00 47.75 78 GLU A O 1
ATOM 649 N N . PHE A 1 79 ? 30.715 7.093 -60.628 1.00 48.19 79 PHE A N 1
ATOM 650 C CA . PHE A 1 79 ? 29.908 6.199 -59.809 1.00 48.19 79 PHE A CA 1
ATOM 651 C C . PHE A 1 79 ? 29.682 6.911 -58.466 1.00 48.19 79 PHE A C 1
ATOM 653 O O . PHE A 1 79 ? 30.531 6.839 -57.576 1.00 48.19 79 PHE A O 1
ATOM 660 N N . SER A 1 80 ? 28.585 7.662 -58.358 1.00 54.44 80 SER A N 1
ATOM 661 C CA . SER A 1 80 ? 28.309 8.580 -57.243 1.00 54.44 80 SER A CA 1
ATOM 662 C C . SER A 1 80 ? 28.004 7.873 -55.923 1.00 54.44 80 SER A C 1
ATOM 664 O O . SER A 1 80 ? 28.125 8.485 -54.867 1.00 54.44 80 SER A O 1
ATOM 666 N N . ASP A 1 81 ? 27.693 6.575 -55.973 1.00 53.09 81 ASP A N 1
ATOM 667 C CA . ASP A 1 81 ? 27.139 5.838 -54.834 1.00 53.09 81 ASP A CA 1
ATOM 668 C C . ASP A 1 81 ? 28.047 4.683 -54.366 1.00 53.09 81 ASP A C 1
ATOM 670 O O . ASP A 1 81 ? 27.581 3.713 -53.767 1.00 53.09 81 ASP A O 1
ATOM 674 N N . VAL A 1 82 ? 29.369 4.753 -54.602 1.00 59.00 82 VAL A N 1
ATOM 675 C CA . VAL A 1 82 ? 30.301 3.920 -53.819 1.00 59.00 82 VAL A CA 1
ATOM 676 C C . VAL A 1 82 ? 30.646 4.690 -52.551 1.00 59.00 82 VAL A C 1
ATOM 678 O O . VAL A 1 82 ? 31.366 5.684 -52.597 1.00 59.00 82 VAL A O 1
ATOM 681 N N . GLY A 1 83 ? 30.249 4.174 -51.388 1.00 56.44 83 GLY A N 1
ATOM 682 C CA . GLY A 1 83 ? 30.717 4.667 -50.081 1.00 56.44 83 GLY A CA 1
ATOM 683 C C . GLY A 1 83 ? 32.236 4.543 -49.851 1.00 56.44 83 GLY A C 1
ATOM 684 O O . GLY A 1 83 ? 32.715 4.800 -48.752 1.00 56.44 83 GLY A O 1
ATOM 685 N N . ALA A 1 84 ? 33.001 4.144 -50.869 1.00 55.94 84 ALA A N 1
ATOM 686 C CA . ALA A 1 84 ? 34.451 4.164 -50.894 1.00 55.94 84 ALA A CA 1
ATOM 687 C C . ALA A 1 84 ? 34.916 4.885 -52.168 1.00 55.94 84 ALA A C 1
ATOM 689 O O . ALA A 1 84 ? 34.754 4.375 -53.278 1.00 55.94 84 ALA A O 1
ATOM 690 N N . LYS A 1 85 ? 35.530 6.065 -52.017 1.00 48.41 85 LYS A N 1
ATOM 691 C CA . LYS A 1 85 ? 36.201 6.780 -53.113 1.00 48.41 85 LYS A CA 1
ATOM 692 C C . LYS A 1 85 ? 37.479 6.034 -53.512 1.00 48.41 85 LYS A C 1
ATOM 694 O O . LYS A 1 85 ? 38.582 6.444 -53.164 1.00 48.41 85 LYS A O 1
ATOM 699 N N . HIS A 1 86 ? 37.348 4.930 -54.239 1.00 53.50 86 HIS A N 1
ATOM 700 C CA . HIS A 1 86 ? 38.478 4.285 -54.901 1.00 53.50 86 HIS A CA 1
ATOM 701 C C . HIS A 1 86 ? 38.459 4.619 -56.390 1.00 53.50 86 HIS A C 1
ATOM 703 O O . HIS A 1 86 ? 37.601 4.160 -57.143 1.00 53.50 86 HIS A O 1
ATOM 709 N N . PHE A 1 87 ? 39.465 5.368 -56.843 1.00 48.88 87 PHE A N 1
ATOM 710 C CA . PHE A 1 87 ? 39.804 5.406 -58.259 1.00 48.88 87 PHE A CA 1
ATOM 711 C C . PHE A 1 87 ? 40.351 4.029 -58.648 1.00 48.88 87 PHE A C 1
ATOM 713 O O . PHE A 1 87 ? 41.432 3.634 -58.208 1.00 48.88 87 PHE A O 1
ATOM 720 N N . LYS A 1 88 ? 39.619 3.285 -59.484 1.00 51.81 88 LYS A N 1
ATOM 721 C CA . LYS A 1 88 ? 40.135 2.075 -60.141 1.00 51.81 88 LYS A CA 1
ATOM 722 C C . LYS A 1 88 ? 41.298 2.466 -61.058 1.00 51.81 88 LYS A C 1
ATOM 724 O O . LYS A 1 88 ? 41.085 2.697 -62.245 1.00 51.81 88 LYS A O 1
ATOM 729 N N . LYS A 1 89 ? 42.522 2.562 -60.532 1.00 47.72 89 LYS A N 1
ATOM 730 C CA . LYS A 1 89 ? 43.722 2.654 -61.379 1.00 47.72 89 LYS A CA 1
ATOM 731 C C . LYS A 1 89 ? 44.502 1.351 -61.496 1.00 47.72 89 LYS A C 1
ATOM 733 O O . LYS A 1 89 ? 45.180 1.186 -62.496 1.00 47.72 89 LYS A O 1
ATOM 738 N N . ASN A 1 90 ? 44.293 0.378 -60.607 1.00 40.22 90 ASN A N 1
ATOM 739 C CA . ASN A 1 90 ? 44.947 -0.929 -60.700 1.00 40.22 90 ASN A CA 1
ATOM 740 C C . ASN A 1 90 ? 43.902 -2.050 -60.670 1.00 40.22 90 ASN A C 1
ATOM 742 O O . ASN A 1 90 ? 43.639 -2.661 -59.638 1.00 40.22 90 ASN A O 1
ATOM 746 N N . GLY A 1 91 ? 43.270 -2.296 -61.818 1.00 38.38 91 GLY A N 1
ATOM 747 C CA . GLY A 1 91 ? 42.439 -3.477 -62.031 1.00 38.38 91 GLY A CA 1
ATOM 748 C C . GLY A 1 91 ? 43.304 -4.726 -62.174 1.00 38.38 91 GLY A C 1
ATOM 749 O O . GLY A 1 91 ? 43.484 -5.214 -63.284 1.00 38.38 91 GLY A O 1
ATOM 750 N N . ILE A 1 92 ? 43.816 -5.262 -61.065 1.00 37.25 92 ILE A N 1
ATOM 751 C CA . ILE A 1 92 ? 44.146 -6.688 -61.017 1.00 37.25 92 ILE A CA 1
ATOM 752 C C . ILE A 1 92 ? 42.799 -7.401 -60.957 1.00 37.25 92 ILE A C 1
ATOM 754 O O . ILE A 1 92 ? 42.102 -7.354 -59.944 1.00 37.25 92 ILE A O 1
ATOM 758 N N . GLN A 1 93 ? 42.414 -8.016 -62.074 1.00 40.41 93 GLN A N 1
ATOM 759 C CA . GLN A 1 93 ? 41.293 -8.942 -62.156 1.00 40.41 93 GLN A CA 1
ATOM 760 C C . GLN A 1 93 ? 41.609 -10.188 -61.315 1.00 40.41 93 GLN A C 1
ATOM 762 O O . GLN A 1 93 ? 41.892 -11.260 -61.845 1.00 40.41 93 GLN A O 1
ATOM 767 N N . LYS A 1 94 ? 41.562 -10.075 -59.985 1.00 40.41 94 LYS A N 1
ATOM 768 C CA . LYS A 1 94 ? 41.261 -11.245 -59.167 1.00 40.41 94 LYS A CA 1
ATOM 769 C C . LYS A 1 94 ? 39.796 -11.558 -59.442 1.00 40.41 94 LYS A C 1
ATOM 771 O O . LYS A 1 94 ? 38.915 -10.813 -59.020 1.00 40.41 94 LYS A O 1
ATOM 776 N N . LYS A 1 95 ? 39.547 -12.624 -60.209 1.00 39.19 95 LYS A N 1
ATOM 777 C CA . LYS A 1 95 ? 38.261 -13.322 -60.166 1.00 39.19 95 LYS A CA 1
ATOM 778 C C . LYS A 1 95 ? 38.019 -13.622 -58.689 1.00 39.19 95 LYS A C 1
ATOM 780 O O . LYS A 1 95 ? 38.755 -14.416 -58.112 1.00 39.19 95 LYS A O 1
ATOM 785 N N . LEU A 1 96 ? 37.087 -12.903 -58.074 1.00 40.47 96 LEU A N 1
ATOM 786 C CA . LEU A 1 96 ? 36.565 -13.261 -56.766 1.00 40.47 96 LEU A CA 1
ATOM 787 C C . LEU A 1 96 ? 35.914 -14.630 -56.958 1.00 40.47 96 LEU A C 1
ATOM 789 O O . LEU A 1 96 ? 34.858 -14.740 -57.576 1.00 40.47 96 LEU A O 1
ATOM 793 N N . THR A 1 97 ? 36.614 -15.676 -56.528 1.00 36.47 97 THR A N 1
ATOM 794 C CA . THR A 1 97 ? 35.984 -16.928 -56.120 1.00 36.47 97 THR A CA 1
ATOM 795 C C . THR A 1 97 ? 34.904 -16.594 -55.094 1.00 36.47 97 THR A C 1
ATOM 797 O O . THR A 1 97 ? 35.015 -15.581 -54.406 1.00 36.47 97 THR A O 1
ATOM 800 N N . GLU A 1 98 ? 33.847 -17.401 -55.054 1.00 42.81 98 GLU A N 1
ATOM 801 C CA . GLU A 1 98 ? 32.589 -17.220 -54.310 1.00 42.81 98 GLU A CA 1
ATOM 802 C C . GLU A 1 98 ? 32.756 -17.221 -52.772 1.00 42.81 98 GLU A C 1
ATOM 804 O O . GLU A 1 98 ? 31.995 -17.844 -52.041 1.00 42.81 98 GLU A O 1
ATOM 809 N N . GLU A 1 99 ? 33.759 -16.529 -52.243 1.00 41.53 99 GLU A N 1
ATOM 810 C CA . GLU A 1 99 ? 33.967 -16.328 -50.817 1.00 41.53 99 GLU A CA 1
ATOM 811 C C . GLU A 1 99 ? 33.239 -15.054 -50.384 1.00 41.53 99 GLU A C 1
ATOM 813 O O . GLU A 1 99 ? 33.715 -13.931 -50.552 1.00 41.53 99 GLU A O 1
ATOM 818 N N . SER A 1 100 ? 32.020 -15.284 -49.888 1.00 49.88 100 SER A N 1
ATOM 819 C CA . SER A 1 100 ? 31.231 -14.455 -48.969 1.00 49.88 100 SER A CA 1
ATOM 820 C C . SER A 1 100 ? 31.588 -12.963 -48.938 1.00 49.88 100 SER A C 1
ATOM 822 O O . SER A 1 100 ? 32.374 -12.498 -48.108 1.00 49.88 100 SER A O 1
ATOM 824 N N . VAL A 1 101 ? 30.931 -12.181 -49.793 1.00 49.03 101 VAL A N 1
ATOM 825 C CA . VAL A 1 101 ? 30.831 -10.733 -49.584 1.00 49.03 101 VAL A CA 1
ATOM 826 C C . VAL A 1 101 ? 30.128 -10.515 -48.236 1.00 49.03 101 VAL A C 1
ATOM 828 O O . VAL A 1 101 ? 29.054 -11.084 -48.041 1.00 49.03 101 VAL A O 1
ATOM 831 N N . PRO A 1 102 ? 30.682 -9.729 -47.293 1.00 51.44 102 PRO A N 1
ATOM 832 C CA . PRO A 1 102 ? 30.005 -9.454 -46.034 1.00 51.44 102 PRO A CA 1
ATOM 833 C C . PRO A 1 102 ? 28.718 -8.679 -46.326 1.00 51.44 102 PRO A C 1
ATOM 835 O O . PRO A 1 102 ? 28.752 -7.502 -46.699 1.00 51.44 102 PRO A O 1
ATOM 838 N N . THR A 1 103 ? 27.577 -9.352 -46.193 1.00 57.09 103 THR A N 1
ATOM 839 C CA . THR A 1 103 ? 26.257 -8.749 -46.366 1.00 57.09 103 THR A CA 1
ATOM 840 C C . THR A 1 103 ? 26.071 -7.708 -45.270 1.00 57.09 103 THR A C 1
ATOM 842 O O . THR A 1 103 ? 25.923 -8.045 -44.097 1.00 57.09 103 THR A O 1
ATOM 845 N N . LYS A 1 104 ? 26.132 -6.421 -45.627 1.00 64.31 104 LYS A N 1
ATOM 846 C CA . LYS A 1 104 ? 25.878 -5.337 -44.674 1.00 64.31 104 LYS A CA 1
ATOM 847 C C . LYS A 1 104 ? 24.414 -5.416 -44.244 1.00 64.31 104 LYS A C 1
ATOM 849 O O . LYS A 1 104 ? 23.525 -5.191 -45.062 1.00 64.31 104 LYS A O 1
ATOM 854 N N . GLY A 1 105 ? 24.176 -5.747 -42.978 1.00 74.56 105 GLY A N 1
ATOM 855 C CA . GLY A 1 105 ? 22.849 -5.662 -42.380 1.00 74.56 105 GLY A CA 1
ATOM 856 C C . GLY A 1 105 ? 22.392 -4.207 -42.345 1.00 74.56 105 GLY A C 1
ATOM 857 O O . GLY A 1 105 ? 23.132 -3.331 -41.893 1.00 74.56 105 GLY A O 1
ATOM 858 N N . LYS A 1 106 ? 21.191 -3.939 -42.850 1.00 82.94 106 LYS A N 1
ATOM 859 C CA . LYS A 1 106 ? 20.509 -2.658 -42.681 1.00 82.94 106 LYS A CA 1
ATOM 860 C C . LYS A 1 106 ? 19.599 -2.740 -41.467 1.00 82.94 106 LYS A C 1
ATOM 862 O O . LYS A 1 106 ? 19.129 -3.807 -41.085 1.00 82.94 106 LYS A O 1
ATOM 867 N N . ARG A 1 107 ? 19.354 -1.594 -40.855 1.00 86.81 107 ARG A N 1
ATOM 868 C CA . ARG A 1 107 ? 18.402 -1.472 -39.758 1.00 86.81 107 ARG A CA 1
ATOM 869 C C . ARG A 1 107 ? 16.990 -1.846 -40.216 1.00 86.81 107 ARG A C 1
ATOM 871 O O . ARG A 1 107 ? 16.580 -1.426 -41.295 1.00 86.81 107 ARG A O 1
ATOM 878 N N . ASN A 1 108 ? 16.245 -2.573 -39.386 1.00 86.75 108 ASN A N 1
ATOM 879 C CA . ASN A 1 108 ? 14.820 -2.780 -39.612 1.00 86.75 108 ASN A CA 1
ATOM 880 C C . ASN A 1 108 ? 14.040 -1.466 -39.405 1.00 86.75 108 ASN A C 1
ATOM 882 O O . ASN A 1 108 ? 14.104 -0.854 -38.340 1.00 86.75 108 ASN A O 1
ATOM 886 N N . GLU A 1 109 ? 13.295 -1.028 -40.419 1.00 85.00 109 GLU A N 1
ATOM 887 C CA . GLU A 1 109 ? 12.464 0.183 -40.356 1.00 85.00 109 GLU A CA 1
ATOM 888 C C . GLU A 1 109 ? 11.007 -0.103 -39.955 1.00 85.00 109 GLU A C 1
ATOM 890 O O . GLU A 1 109 ? 10.243 0.831 -39.703 1.00 85.00 109 GLU A O 1
ATOM 895 N N . ASN A 1 110 ? 10.609 -1.371 -39.833 1.00 89.00 110 ASN A N 1
ATOM 896 C CA . ASN A 1 110 ? 9.276 -1.773 -39.373 1.00 89.00 110 ASN A CA 1
ATOM 897 C C . ASN A 1 110 ? 9.211 -1.813 -37.838 1.00 89.00 110 ASN A C 1
ATOM 899 O O . ASN A 1 110 ? 8.866 -2.829 -37.243 1.00 89.00 110 ASN A O 1
ATOM 903 N N . VAL A 1 111 ? 9.587 -0.703 -37.205 1.00 88.69 111 VAL A N 1
ATOM 904 C CA . VAL A 1 111 ? 9.581 -0.515 -35.748 1.00 88.69 111 VAL A CA 1
ATOM 905 C C . VAL A 1 111 ? 8.800 0.744 -35.367 1.00 88.69 111 VAL A C 1
ATOM 907 O O . VAL A 1 111 ? 8.539 1.608 -36.213 1.00 88.69 111 VAL A O 1
ATOM 910 N N . ASP A 1 112 ? 8.442 0.853 -34.087 1.00 91.00 112 ASP A N 1
ATOM 911 C CA . ASP A 1 112 ? 7.704 1.989 -33.529 1.00 91.00 112 ASP A CA 1
ATOM 912 C C . ASP A 1 112 ? 8.454 3.323 -33.679 1.00 91.00 112 ASP A C 1
ATOM 914 O O . ASP A 1 112 ? 9.646 3.374 -33.993 1.00 91.00 112 ASP A O 1
ATOM 918 N N . TYR A 1 113 ? 7.753 4.436 -33.433 1.00 93.12 113 TYR A N 1
ATOM 919 C CA . TYR A 1 113 ? 8.328 5.785 -33.510 1.00 93.12 113 TYR A CA 1
ATOM 920 C C . TYR A 1 113 ? 9.581 5.942 -32.635 1.00 93.12 113 TYR A C 1
ATOM 922 O O . TYR A 1 113 ? 10.591 6.474 -33.110 1.00 93.12 113 TYR A O 1
ATOM 930 N N . ASP A 1 114 ? 9.508 5.452 -31.394 1.00 91.94 114 ASP A N 1
ATOM 931 C CA . ASP A 1 114 ? 10.615 5.476 -30.436 1.00 91.94 114 ASP A CA 1
ATOM 932 C C . ASP A 1 114 ? 11.756 4.585 -30.913 1.00 91.94 114 ASP A C 1
ATOM 934 O O . ASP A 1 114 ? 12.898 5.036 -30.945 1.00 91.94 114 ASP A O 1
ATOM 938 N N . GLY A 1 115 ? 11.425 3.388 -31.414 1.00 91.94 115 GLY A N 1
ATOM 939 C CA . GLY A 1 115 ? 12.367 2.497 -32.081 1.00 91.94 115 GLY A CA 1
ATOM 940 C C . GLY A 1 115 ? 13.135 3.250 -33.159 1.00 91.94 115 GLY A C 1
ATOM 941 O O . GLY A 1 115 ? 14.336 3.429 -33.028 1.00 91.94 115 GLY A O 1
ATOM 942 N N . LYS A 1 116 ? 12.466 3.824 -34.167 1.00 91.38 116 LYS A N 1
ATOM 943 C CA . LYS A 1 116 ? 13.110 4.563 -35.277 1.00 91.38 116 LYS A CA 1
ATOM 944 C C . LYS A 1 116 ? 14.030 5.696 -34.827 1.00 91.38 116 LYS A C 1
ATOM 946 O O . LYS A 1 116 ? 14.998 5.994 -35.526 1.00 91.38 116 LYS A O 1
ATOM 951 N N . ARG A 1 117 ? 13.743 6.341 -33.700 1.00 91.31 117 ARG A N 1
ATOM 952 C CA . ARG A 1 117 ? 14.525 7.475 -33.182 1.00 91.31 117 ARG A CA 1
ATOM 953 C C . ARG A 1 117 ? 15.486 7.101 -32.071 1.00 91.31 117 ARG A C 1
ATOM 955 O O . ARG A 1 117 ? 16.138 7.994 -31.532 1.00 91.31 117 ARG A O 1
ATOM 962 N N . ASP A 1 118 ? 15.599 5.818 -31.760 1.00 94.25 118 ASP A N 1
ATOM 963 C CA . ASP A 1 118 ? 16.496 5.376 -30.718 1.00 94.25 118 ASP A CA 1
ATOM 964 C C . ASP A 1 118 ? 17.947 5.715 -31.078 1.00 94.25 118 ASP A C 1
ATOM 966 O O . ASP A 1 118 ? 18.517 5.227 -32.058 1.00 94.25 118 ASP A O 1
ATOM 970 N N . ARG A 1 119 ? 18.535 6.592 -30.261 1.00 94.75 119 ARG A N 1
ATOM 971 C CA . ARG A 1 119 ? 19.934 7.011 -30.359 1.00 94.75 119 ARG A CA 1
ATOM 972 C C . ARG A 1 119 ? 20.882 5.846 -30.080 1.00 94.75 119 ARG A C 1
ATOM 974 O O . ARG A 1 119 ? 22.017 5.877 -30.552 1.00 94.75 119 ARG A O 1
ATOM 981 N N . TRP A 1 120 ? 20.430 4.865 -29.305 1.00 93.38 120 TRP A N 1
ATOM 982 C CA . TRP A 1 120 ? 21.210 3.719 -28.852 1.00 93.38 120 TRP A CA 1
ATOM 983 C C . TRP A 1 120 ? 20.933 2.446 -29.659 1.00 93.38 120 TRP A C 1
ATOM 985 O O . TRP A 1 120 ? 21.362 1.372 -29.253 1.00 93.38 120 TRP A O 1
ATOM 995 N N . TYR A 1 121 ? 20.286 2.555 -30.823 1.00 92.31 121 TYR A N 1
ATOM 996 C CA . TYR A 1 121 ? 20.057 1.404 -31.694 1.00 92.31 121 TYR A CA 1
ATOM 997 C C . TYR A 1 121 ? 21.374 0.726 -32.102 1.00 92.31 121 TYR A C 1
ATOM 999 O O . TYR A 1 121 ? 22.267 1.368 -32.665 1.00 92.31 121 TYR A O 1
ATOM 1007 N N . GLY A 1 122 ? 21.485 -0.580 -31.864 1.00 90.69 122 GLY A N 1
ATOM 1008 C CA . GLY A 1 122 ? 22.690 -1.362 -32.140 1.00 90.69 122 GLY A CA 1
ATOM 1009 C C . GLY A 1 122 ? 23.829 -1.124 -31.144 1.00 90.69 122 GLY A C 1
ATOM 1010 O O . GLY A 1 122 ? 24.989 -1.372 -31.478 1.00 90.69 122 GLY A O 1
ATOM 1011 N N . TYR A 1 123 ? 23.529 -0.614 -29.946 1.00 93.38 123 TYR A N 1
ATOM 1012 C CA . TYR A 1 123 ? 24.514 -0.427 -28.883 1.00 93.38 123 TYR A CA 1
ATOM 1013 C C . TYR A 1 123 ? 25.049 -1.769 -28.359 1.00 93.38 123 TYR A C 1
ATOM 1015 O O . TYR A 1 123 ? 24.296 -2.605 -27.865 1.00 93.38 123 TYR A O 1
ATOM 1023 N N . ASP A 1 124 ? 26.371 -1.959 -28.419 1.00 91.12 124 ASP A N 1
ATOM 1024 C CA . ASP A 1 124 ? 27.046 -3.119 -27.826 1.00 91.12 124 ASP A CA 1
ATOM 1025 C C . ASP A 1 124 ? 27.421 -2.835 -26.364 1.00 91.12 124 ASP A C 1
ATOM 1027 O O . ASP A 1 124 ? 28.083 -1.834 -26.056 1.00 91.12 124 ASP A O 1
ATOM 1031 N N . SER A 1 125 ? 27.063 -3.752 -25.463 1.00 91.44 125 SER A N 1
ATOM 1032 C CA . SER A 1 125 ? 27.333 -3.649 -24.023 1.00 91.44 125 SER A CA 1
ATOM 1033 C C . SER A 1 125 ? 28.826 -3.532 -23.712 1.00 91.44 125 SER A C 1
ATOM 1035 O O . SER A 1 125 ? 29.206 -2.865 -22.750 1.00 91.44 125 SER A O 1
ATOM 1037 N N . LYS A 1 126 ? 29.698 -4.084 -24.567 1.00 94.06 126 LYS A N 1
ATOM 1038 C CA . LYS A 1 126 ? 31.160 -3.986 -24.410 1.00 94.06 126 LYS A CA 1
ATOM 1039 C C . LYS A 1 126 ? 31.672 -2.550 -24.434 1.00 94.06 126 LYS A C 1
ATOM 1041 O O . LYS A 1 126 ? 32.692 -2.259 -23.813 1.00 94.06 126 LYS A O 1
ATOM 1046 N N . THR A 1 127 ? 30.982 -1.643 -25.124 1.00 91.06 127 THR A N 1
ATOM 1047 C CA . THR A 1 127 ? 31.388 -0.231 -25.187 1.00 91.06 127 THR A CA 1
ATOM 1048 C C . THR A 1 127 ? 31.251 0.474 -23.833 1.00 91.06 127 THR A C 1
ATOM 1050 O O . THR A 1 127 ? 31.990 1.421 -23.564 1.00 91.06 127 THR A O 1
ATOM 1053 N N . TYR A 1 128 ? 30.379 -0.019 -22.943 1.00 95.31 128 TYR A N 1
ATOM 1054 C CA . TYR A 1 128 ? 30.212 0.507 -21.586 1.00 95.31 128 TYR A CA 1
ATOM 1055 C C . TYR A 1 128 ? 31.447 0.274 -20.700 1.00 95.31 128 TYR A C 1
ATOM 1057 O O . TYR A 1 128 ? 31.720 1.065 -19.796 1.00 95.31 128 TYR A O 1
ATOM 1065 N N . ASN A 1 129 ? 32.248 -0.755 -20.998 1.00 95.88 129 ASN A N 1
ATOM 1066 C CA . ASN A 1 129 ? 33.436 -1.108 -20.215 1.00 95.88 129 ASN A CA 1
ATOM 1067 C C . ASN A 1 129 ? 34.459 0.033 -20.143 1.00 95.88 129 ASN A C 1
ATOM 1069 O O . ASN A 1 129 ? 35.087 0.231 -19.109 1.00 95.88 129 ASN A O 1
ATOM 1073 N N . ALA A 1 130 ? 34.601 0.827 -21.208 1.00 93.75 130 ALA A N 1
ATOM 1074 C CA . ALA A 1 130 ? 35.503 1.979 -21.203 1.00 93.75 130 ALA A CA 1
ATOM 1075 C C . ALA A 1 130 ? 35.048 3.073 -20.217 1.00 93.75 130 ALA A C 1
ATOM 1077 O O . ALA A 1 130 ? 35.872 3.784 -19.645 1.00 93.75 130 ALA A O 1
ATOM 1078 N N . THR A 1 131 ? 33.737 3.217 -20.007 1.00 94.12 131 THR A N 1
ATOM 1079 C CA . THR A 1 131 ? 33.169 4.147 -19.020 1.00 94.12 131 THR A CA 1
ATOM 1080 C C . THR A 1 131 ? 33.400 3.640 -17.601 1.00 94.12 131 THR A C 1
ATOM 1082 O O . THR A 1 131 ? 33.776 4.429 -16.738 1.00 94.12 131 THR A O 1
ATOM 1085 N N . LEU A 1 132 ? 33.236 2.331 -17.378 1.00 95.19 132 LEU A N 1
ATOM 1086 C CA . LEU A 1 132 ? 33.546 1.689 -16.097 1.00 95.19 132 LEU A CA 1
ATOM 1087 C C . LEU A 1 132 ? 35.017 1.877 -15.713 1.00 95.19 132 LEU A C 1
ATOM 1089 O O . LEU A 1 132 ? 35.289 2.332 -14.610 1.00 95.19 132 LEU A O 1
ATOM 1093 N N . GLN A 1 133 ? 35.949 1.648 -16.642 1.00 94.88 133 GLN A N 1
ATOM 1094 C CA . GLN A 1 133 ? 37.384 1.857 -16.399 1.00 94.88 133 GLN A CA 1
ATOM 1095 C C . GLN A 1 133 ? 37.701 3.298 -15.983 1.00 94.88 133 GLN A C 1
ATOM 1097 O O . GLN A 1 133 ? 38.397 3.527 -14.998 1.00 94.88 133 GLN A O 1
ATOM 1102 N N . LYS A 1 134 ? 37.138 4.288 -16.685 1.00 95.06 134 LYS A N 1
ATOM 1103 C CA . LYS A 1 134 ? 37.308 5.701 -16.313 1.00 95.06 134 LYS A CA 1
ATOM 1104 C C . LYS A 1 134 ? 36.743 5.999 -14.927 1.00 95.06 134 LYS A C 1
ATOM 1106 O O . LYS A 1 134 ? 37.349 6.747 -14.166 1.00 95.06 134 LYS A O 1
ATOM 1111 N N . TRP A 1 135 ? 35.584 5.431 -14.599 1.00 93.31 135 TRP A N 1
ATOM 1112 C CA . TRP A 1 135 ? 34.987 5.593 -13.278 1.00 93.31 135 TRP A CA 1
ATOM 1113 C C . TRP A 1 135 ? 35.889 4.997 -12.190 1.00 93.31 135 TRP A C 1
ATOM 1115 O O . TRP A 1 135 ? 36.192 5.691 -11.223 1.00 93.31 135 TRP A O 1
ATOM 1125 N N . GLU A 1 136 ? 36.405 3.782 -12.388 1.00 93.38 136 GLU A N 1
ATOM 1126 C CA . GLU A 1 136 ? 37.347 3.128 -11.469 1.00 93.38 136 GLU A CA 1
ATOM 1127 C C . GLU A 1 136 ? 38.613 3.967 -11.248 1.00 93.38 136 GLU A C 1
ATOM 1129 O O . GLU A 1 136 ? 39.045 4.151 -10.109 1.00 93.38 136 GLU A O 1
ATOM 1134 N N . GLU A 1 137 ? 39.182 4.535 -12.315 1.00 91.44 137 GLU A N 1
ATOM 1135 C CA . GLU A 1 137 ? 40.337 5.434 -12.232 1.00 91.44 137 GLU A CA 1
ATOM 1136 C C . GLU A 1 137 ? 40.026 6.680 -11.395 1.00 91.44 137 GLU A C 1
ATOM 1138 O O . GLU A 1 137 ? 40.775 6.998 -10.468 1.00 91.44 137 GLU A O 1
ATOM 1143 N N . THR A 1 138 ? 38.903 7.353 -11.667 1.00 86.00 138 THR A N 1
ATOM 1144 C CA . THR A 1 138 ? 38.492 8.546 -10.908 1.00 86.00 138 THR A CA 1
ATOM 1145 C C . THR A 1 138 ? 38.207 8.231 -9.440 1.00 86.00 138 THR A C 1
ATOM 1147 O O . THR A 1 138 ? 38.708 8.927 -8.558 1.00 86.00 138 THR A O 1
ATOM 1150 N N . HIS A 1 139 ? 37.487 7.146 -9.146 1.00 81.56 139 HIS A N 1
ATOM 1151 C CA . HIS A 1 139 ? 37.209 6.722 -7.773 1.00 81.56 139 HIS A CA 1
ATOM 1152 C C . HIS A 1 139 ? 38.484 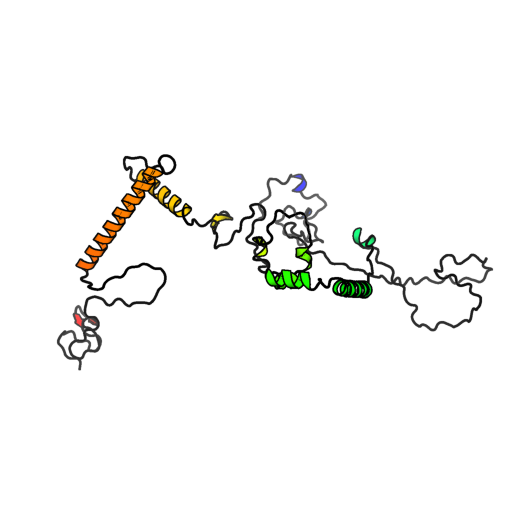6.373 -7.011 1.00 81.56 139 HIS A C 1
ATOM 1154 O O . HIS A 1 139 ? 38.625 6.761 -5.850 1.00 81.56 139 HIS A O 1
ATOM 1160 N N . ARG A 1 140 ? 39.450 5.717 -7.663 1.00 75.00 140 ARG A N 1
ATOM 1161 C CA . ARG A 1 140 ? 40.760 5.454 -7.060 1.00 75.00 140 ARG A CA 1
ATOM 1162 C C . ARG A 1 140 ? 41.476 6.754 -6.690 1.00 75.00 140 ARG A C 1
ATOM 1164 O O . ARG A 1 140 ? 41.983 6.856 -5.578 1.00 75.00 140 ARG A O 1
ATOM 1171 N N . THR A 1 141 ? 41.472 7.754 -7.575 1.00 73.38 141 THR A N 1
ATOM 1172 C CA . THR A 1 141 ? 42.088 9.061 -7.278 1.00 73.38 141 THR A CA 1
ATOM 1173 C C . THR A 1 141 ? 41.363 9.824 -6.169 1.00 73.38 141 THR A C 1
ATOM 1175 O O . THR A 1 141 ? 42.010 10.435 -5.325 1.00 73.38 141 THR A O 1
ATOM 1178 N N . GLU A 1 142 ? 40.030 9.757 -6.100 1.00 71.38 142 GLU A N 1
ATOM 1179 C CA . GLU A 1 142 ? 39.268 10.397 -5.023 1.00 71.38 142 GLU A CA 1
ATOM 1180 C C . GLU A 1 142 ? 39.547 9.774 -3.653 1.00 71.38 142 GLU A C 1
ATOM 1182 O O . GLU A 1 142 ? 39.656 10.505 -2.671 1.00 71.38 142 GLU A O 1
ATOM 1187 N N . LEU A 1 143 ? 39.679 8.446 -3.575 1.00 66.50 143 LEU A N 1
ATOM 1188 C CA . LEU A 1 143 ? 40.069 7.757 -2.341 1.00 66.50 143 LEU A CA 1
ATOM 1189 C C . LEU A 1 143 ? 41.468 8.176 -1.869 1.00 66.50 143 LEU A C 1
ATOM 1191 O O . LEU A 1 143 ? 41.720 8.237 -0.667 1.00 66.50 143 LEU A O 1
ATOM 1195 N N . GLU A 1 144 ? 42.369 8.479 -2.802 1.00 60.84 144 GLU A N 1
ATOM 1196 C CA . GLU A 1 144 ? 43.725 8.934 -2.496 1.00 60.84 144 GLU A CA 1
ATOM 1197 C C . GLU A 1 144 ? 43.754 10.393 -2.006 1.00 60.84 144 GLU A C 1
ATOM 1199 O O . GLU A 1 144 ? 44.528 10.721 -1.109 1.00 60.84 144 GLU A O 1
ATOM 1204 N N . VAL A 1 145 ? 42.855 11.241 -2.520 1.00 59.25 145 VAL A N 1
ATOM 1205 C CA . VAL A 1 145 ? 42.721 12.662 -2.144 1.00 59.25 145 VAL A CA 1
ATOM 1206 C C . VAL A 1 145 ? 41.887 12.875 -0.867 1.00 59.25 145 VAL A C 1
ATOM 1208 O O . VAL A 1 145 ? 42.130 13.832 -0.142 1.00 59.25 145 VAL A O 1
ATOM 1211 N N . LYS A 1 146 ? 40.925 11.997 -0.547 1.00 61.41 146 LYS A N 1
ATOM 1212 C CA . LYS A 1 146 ? 40.028 12.104 0.630 1.00 61.41 146 LYS A CA 1
ATOM 1213 C C . LYS A 1 146 ? 40.579 11.459 1.911 1.00 61.41 146 LYS A C 1
ATOM 1215 O O . LYS A 1 146 ? 39.801 11.067 2.782 1.00 61.41 146 LYS A O 1
ATOM 1220 N N . ARG A 1 147 ? 41.899 11.314 2.055 1.00 63.91 147 ARG A N 1
ATOM 1221 C CA . ARG A 1 147 ? 42.469 10.964 3.365 1.00 63.91 147 ARG A CA 1
ATOM 1222 C C . ARG A 1 147 ? 42.243 12.149 4.300 1.00 63.91 147 ARG A C 1
ATOM 1224 O O . ARG A 1 147 ? 42.840 13.196 4.094 1.00 63.91 147 ARG A O 1
ATOM 1231 N N . LEU A 1 148 ? 41.345 11.976 5.268 1.00 65.88 148 LEU A N 1
ATOM 1232 C CA . LEU A 1 148 ? 41.163 12.924 6.364 1.00 65.88 148 LEU A CA 1
ATOM 1233 C C . LEU A 1 148 ? 42.496 13.148 7.080 1.00 65.88 148 LEU A C 1
ATOM 1235 O O . LEU A 1 148 ? 43.279 12.202 7.234 1.00 65.88 148 LEU A O 1
ATOM 1239 N N . ASP A 1 149 ? 42.719 14.370 7.549 1.00 78.50 149 ASP A N 1
ATOM 1240 C CA . ASP A 1 149 ? 43.880 14.675 8.376 1.00 78.50 149 ASP A CA 1
ATOM 1241 C C . ASP A 1 149 ? 43.812 13.873 9.687 1.00 78.50 149 ASP A C 1
ATOM 1243 O O . ASP A 1 149 ? 42.733 13.580 10.214 1.00 78.50 149 ASP A O 1
ATOM 1247 N N . GLU A 1 150 ? 44.971 13.504 10.241 1.00 78.44 150 GLU A N 1
ATOM 1248 C CA . GLU A 1 150 ? 45.049 12.675 11.456 1.00 78.44 150 GLU A CA 1
ATOM 1249 C C . GLU A 1 150 ? 44.260 13.279 12.632 1.00 78.44 150 GLU A C 1
ATOM 1251 O O . GLU A 1 150 ? 43.682 12.540 13.431 1.00 78.44 150 GLU A O 1
ATOM 1256 N N . SER A 1 151 ? 44.173 14.611 12.703 1.00 82.50 151 SER A N 1
ATOM 1257 C CA . SER A 1 151 ? 43.386 15.341 13.701 1.00 82.50 151 SER A CA 1
ATOM 1258 C C . SER A 1 151 ? 41.881 15.095 13.577 1.00 82.50 151 SER A C 1
ATOM 1260 O O . SER A 1 151 ? 41.229 14.797 14.575 1.00 82.50 151 SER A O 1
ATOM 1262 N N . GLU A 1 152 ? 41.326 15.143 12.364 1.00 80.19 152 GLU A N 1
ATOM 1263 C CA . GLU A 1 152 ? 39.889 14.935 12.126 1.00 80.19 152 GLU A CA 1
ATOM 1264 C C . GLU A 1 152 ? 39.481 13.489 12.449 1.00 80.19 152 GLU A C 1
ATOM 1266 O O . GLU A 1 152 ? 38.393 13.222 12.965 1.00 80.19 152 GLU A O 1
ATOM 1271 N N . ILE A 1 153 ? 40.387 12.536 12.208 1.00 81.69 153 ILE A N 1
ATOM 1272 C CA . ILE A 1 153 ? 40.198 11.124 12.561 1.00 81.69 153 ILE A CA 1
ATOM 1273 C C . ILE A 1 153 ? 40.133 10.938 14.083 1.00 81.69 153 ILE A C 1
ATOM 1275 O O . ILE A 1 153 ? 39.331 10.133 14.567 1.00 81.69 153 ILE A O 1
ATOM 1279 N N . ILE A 1 154 ? 40.979 11.641 14.843 1.00 84.31 154 ILE A N 1
ATOM 1280 C CA . ILE A 1 154 ? 40.994 11.565 16.311 1.00 84.31 154 ILE A CA 1
ATOM 1281 C C . ILE A 1 154 ? 39.685 12.119 16.883 1.00 84.31 154 ILE A C 1
ATOM 1283 O O . ILE A 1 154 ? 39.053 11.438 17.692 1.00 84.31 154 ILE A O 1
ATOM 1287 N N . GLU A 1 155 ? 39.228 13.277 16.404 1.00 85.31 155 GLU A N 1
ATOM 1288 C CA . GLU A 1 155 ? 37.959 13.884 16.829 1.00 85.31 155 GLU A CA 1
ATOM 1289 C C . GLU A 1 155 ? 36.756 12.969 16.538 1.00 85.31 155 GLU A C 1
ATOM 1291 O O . GLU A 1 155 ? 35.906 12.746 17.402 1.00 85.31 155 GLU A O 1
ATOM 1296 N N . LEU A 1 156 ? 36.703 12.353 15.351 1.00 85.56 156 LEU A N 1
ATOM 1297 C CA . LEU A 1 156 ? 35.641 11.401 14.998 1.00 85.56 156 LEU A CA 1
ATOM 1298 C C . LEU A 1 156 ? 35.635 10.152 15.888 1.00 85.56 156 LEU A C 1
ATOM 1300 O O . LEU A 1 156 ? 34.564 9.605 16.171 1.00 85.56 156 LEU A O 1
ATOM 1304 N N . LYS A 1 157 ? 36.808 9.679 16.320 1.00 85.31 157 LYS A N 1
ATOM 1305 C CA . LYS A 1 157 ? 36.927 8.543 17.247 1.00 85.31 157 LYS A CA 1
ATOM 1306 C C . LYS A 1 157 ? 36.493 8.918 18.657 1.00 85.31 157 LYS A C 1
ATOM 1308 O O . LYS A 1 157 ? 35.785 8.133 19.279 1.00 85.31 157 LYS A O 1
ATOM 1313 N N . GLU A 1 158 ? 36.874 10.098 19.138 1.00 90.94 158 GLU A N 1
ATOM 1314 C CA . GLU A 1 158 ? 36.488 10.591 20.464 1.00 90.94 158 GLU A CA 1
ATOM 1315 C C . GLU A 1 158 ? 34.972 10.795 20.574 1.00 90.94 158 GLU A C 1
ATOM 1317 O O . GLU A 1 158 ? 34.358 10.396 21.563 1.00 90.94 158 GLU A O 1
ATOM 1322 N N . LEU A 1 159 ? 34.343 11.318 19.519 1.00 88.44 159 LEU A N 1
ATOM 1323 C CA . LEU A 1 159 ? 32.888 11.465 19.445 1.00 88.44 159 LEU A CA 1
ATOM 1324 C C . LEU A 1 159 ? 32.153 10.129 19.194 1.00 88.44 159 LEU A C 1
ATOM 1326 O O . LEU A 1 159 ? 30.923 10.089 19.227 1.00 88.44 159 LEU A O 1
ATOM 1330 N N . GLY A 1 160 ? 32.879 9.041 18.911 1.00 88.50 160 GLY A N 1
ATOM 1331 C CA . GLY A 1 160 ? 32.304 7.733 18.583 1.00 88.50 160 GLY A CA 1
ATOM 1332 C C . GLY A 1 160 ? 31.618 7.661 17.210 1.00 88.50 160 GLY A C 1
ATOM 1333 O O . GLY A 1 160 ? 30.879 6.716 16.947 1.00 88.50 160 GLY A O 1
ATOM 1334 N N . LEU A 1 161 ? 31.847 8.631 16.315 1.00 84.06 161 LEU A N 1
ATOM 1335 C CA . LEU A 1 161 ? 31.271 8.665 14.960 1.00 84.06 161 LEU A CA 1
ATOM 1336 C C . LEU A 1 161 ? 32.162 8.017 13.893 1.00 84.06 161 LEU A C 1
ATOM 1338 O O . LEU A 1 161 ? 31.740 7.907 12.743 1.00 84.06 161 LEU A O 1
ATOM 1342 N N . TRP A 1 162 ? 33.368 7.569 14.247 1.00 81.25 162 TRP A N 1
ATOM 1343 C CA . TRP A 1 162 ? 34.310 6.949 13.309 1.00 81.25 162 TRP A CA 1
ATOM 1344 C C . TRP A 1 162 ? 33.712 5.764 12.532 1.00 81.25 162 TRP A C 1
ATOM 1346 O O . TRP A 1 162 ? 33.876 5.675 11.318 1.00 81.25 162 TRP A O 1
ATOM 1356 N N . GLU A 1 163 ? 32.968 4.885 13.207 1.00 82.25 163 GLU A N 1
ATOM 1357 C CA . GLU A 1 163 ? 32.357 3.706 12.578 1.00 82.25 163 GLU A CA 1
ATOM 1358 C C . GLU A 1 163 ? 31.248 4.093 11.582 1.00 82.25 163 GLU A C 1
ATOM 1360 O O . GLU A 1 163 ? 31.172 3.555 10.476 1.00 82.25 163 GLU A O 1
ATOM 1365 N N . LEU A 1 164 ? 30.450 5.113 11.919 1.00 77.75 164 LEU A N 1
ATOM 1366 C CA . LEU A 1 164 ? 29.433 5.679 11.027 1.00 77.75 164 LEU A CA 1
ATOM 1367 C C . LEU A 1 164 ? 30.063 6.403 9.830 1.00 77.75 164 LEU A C 1
ATOM 1369 O O . LEU A 1 164 ? 29.563 6.288 8.709 1.00 77.75 164 LEU A O 1
ATOM 1373 N N . TYR A 1 165 ? 31.166 7.120 10.054 1.00 77.94 165 TYR A N 1
ATOM 1374 C CA . TYR A 1 165 ? 31.932 7.793 9.007 1.00 77.94 165 TYR A CA 1
ATOM 1375 C C . TYR A 1 165 ? 32.535 6.796 8.017 1.00 77.94 165 TYR A C 1
ATOM 1377 O O . TYR A 1 165 ? 32.442 7.000 6.810 1.00 77.94 165 TYR A O 1
ATOM 1385 N N . GLN A 1 166 ? 33.097 5.690 8.505 1.00 76.31 166 GLN A N 1
ATOM 1386 C CA . GLN A 1 166 ? 33.657 4.644 7.651 1.00 76.31 166 GLN A CA 1
ATOM 1387 C C . GLN A 1 166 ? 32.577 3.940 6.818 1.00 76.31 166 GLN A C 1
ATOM 1389 O O . GLN A 1 166 ? 32.812 3.621 5.653 1.00 76.31 166 GLN A O 1
ATOM 1394 N N . ALA A 1 167 ? 31.392 3.729 7.396 1.00 77.62 167 ALA A N 1
ATOM 1395 C CA . ALA A 1 167 ? 30.264 3.133 6.691 1.00 77.62 167 ALA A CA 1
ATOM 1396 C C . ALA A 1 167 ? 29.678 4.068 5.618 1.00 77.62 167 ALA A C 1
ATOM 1398 O O . ALA A 1 167 ? 29.311 3.598 4.544 1.00 77.62 167 ALA A O 1
ATOM 1399 N N . ASN A 1 168 ? 29.585 5.378 5.889 1.00 70.69 168 ASN A N 1
ATOM 1400 C CA . ASN A 1 168 ? 28.967 6.353 4.985 1.00 70.69 168 ASN A CA 1
ATOM 1401 C C . ASN A 1 168 ? 29.673 7.727 5.022 1.00 70.69 168 ASN A C 1
ATOM 1403 O O . ASN A 1 168 ? 29.115 8.700 5.529 1.00 70.69 168 ASN A O 1
ATOM 1407 N N . PRO A 1 169 ? 30.864 7.883 4.422 1.00 69.25 169 PRO A N 1
ATOM 1408 C CA . PRO A 1 169 ? 31.619 9.140 4.503 1.00 69.25 169 PRO A CA 1
ATOM 1409 C C . PRO A 1 169 ? 30.928 10.293 3.757 1.00 69.25 169 PRO A C 1
ATOM 1411 O O . PRO A 1 169 ? 31.058 11.461 4.117 1.00 69.25 169 PRO A O 1
ATOM 1414 N N . HIS A 1 170 ? 30.131 9.978 2.733 1.00 66.06 170 HIS A N 1
ATOM 1415 C CA . HIS A 1 170 ? 29.437 10.971 1.914 1.00 66.06 170 HIS A CA 1
ATOM 1416 C C . HIS A 1 170 ? 28.251 11.648 2.615 1.00 66.06 170 HIS A C 1
ATOM 1418 O O . HIS A 1 170 ? 27.899 12.768 2.246 1.00 66.06 170 HIS A O 1
ATOM 1424 N N . THR A 1 171 ? 27.636 11.016 3.620 1.00 66.62 171 THR A N 1
ATOM 1425 C CA . THR A 1 171 ? 26.443 11.565 4.288 1.00 66.62 171 THR A CA 1
ATOM 1426 C C . THR A 1 171 ? 26.777 12.703 5.249 1.00 66.62 171 THR A C 1
ATOM 1428 O O . THR A 1 171 ? 25.937 13.569 5.473 1.00 66.62 171 THR A O 1
ATOM 1431 N N . PHE A 1 172 ? 28.006 12.752 5.771 1.00 62.75 172 PHE A N 1
ATOM 1432 C CA . PHE A 1 172 ? 28.450 13.781 6.720 1.00 62.75 172 PHE A CA 1
ATOM 1433 C C . PHE A 1 172 ? 28.605 15.168 6.086 1.00 62.75 172 PHE A C 1
ATOM 1435 O O . PHE A 1 172 ? 28.429 16.181 6.760 1.00 62.75 172 PHE A O 1
ATOM 1442 N N . PHE A 1 173 ? 28.891 15.227 4.782 1.00 60.62 173 PHE A N 1
ATOM 1443 C CA . PHE A 1 173 ? 29.216 16.479 4.090 1.00 60.62 173 PHE A CA 1
ATOM 1444 C C . PHE A 1 173 ? 28.084 17.018 3.205 1.00 60.62 173 PHE A C 1
ATOM 1446 O O . PHE A 1 173 ? 28.173 18.137 2.694 1.00 60.62 173 PHE A O 1
ATOM 1453 N N . GLN A 1 174 ? 27.004 16.260 3.007 1.00 65.38 174 GLN A N 1
ATOM 1454 C CA . GLN A 1 174 ? 25.915 16.675 2.125 1.00 65.38 174 GLN A CA 1
ATOM 1455 C C . GLN A 1 174 ? 24.895 17.561 2.854 1.00 65.38 174 GLN A C 1
ATOM 1457 O O . GLN A 1 174 ? 23.984 17.085 3.527 1.00 65.38 174 GLN A O 1
ATOM 1462 N N . LYS A 1 175 ? 24.992 18.880 2.642 1.00 67.44 175 LYS A N 1
ATOM 1463 C CA . LYS A 1 175 ? 23.909 19.840 2.925 1.00 67.44 175 LYS A CA 1
ATOM 1464 C C . LYS A 1 175 ? 22.808 19.699 1.865 1.00 67.44 175 LY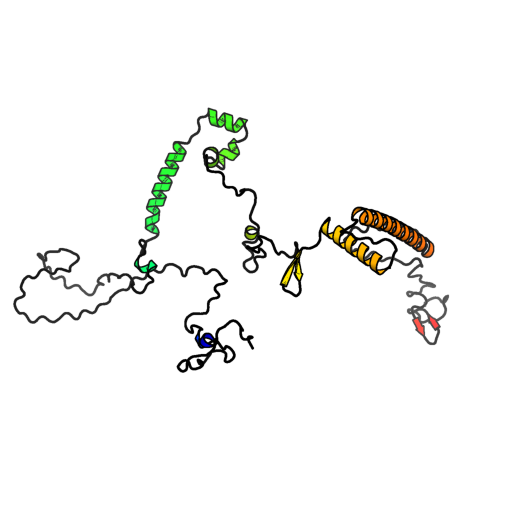S A C 1
ATOM 1466 O O . LYS A 1 175 ? 22.693 20.532 0.970 1.00 67.44 175 LYS A O 1
ATOM 1471 N N . SER A 1 176 ? 22.037 18.617 1.913 1.00 68.94 176 SER A N 1
ATOM 1472 C CA . SER A 1 176 ? 20.893 18.421 1.016 1.00 68.94 176 SER A CA 1
ATOM 1473 C C . SER A 1 176 ? 19.644 19.139 1.537 1.00 68.94 176 SER A C 1
ATOM 1475 O O . SER A 1 176 ? 19.472 19.365 2.740 1.00 68.94 176 SER A O 1
ATOM 1477 N N . SER A 1 177 ? 18.754 19.526 0.620 1.00 78.75 177 SER A N 1
ATOM 1478 C CA . SER A 1 177 ? 17.401 19.938 0.983 1.00 78.75 177 SER A CA 1
ATOM 1479 C C . SER A 1 177 ? 16.694 18.748 1.632 1.00 78.75 177 SER A C 1
ATOM 1481 O O . SER A 1 177 ? 16.516 17.696 1.020 1.00 78.75 177 SER A O 1
ATOM 1483 N N . LYS A 1 178 ? 16.318 18.897 2.904 1.00 79.38 178 LYS A N 1
ATOM 1484 C CA . LYS A 1 178 ? 15.674 17.826 3.669 1.00 79.38 178 LYS A CA 1
ATOM 1485 C C . LYS A 1 178 ? 14.336 17.465 3.021 1.00 79.38 178 LYS A C 1
ATOM 1487 O O . LYS A 1 178 ? 13.478 18.331 2.842 1.00 79.38 178 LYS A O 1
ATOM 1492 N N . THR A 1 179 ? 14.147 16.195 2.677 1.00 86.50 179 THR A N 1
ATOM 1493 C CA . THR A 1 179 ? 12.845 15.684 2.239 1.00 86.50 179 THR A CA 1
ATOM 1494 C C . THR A 1 179 ? 11.906 15.554 3.435 1.00 86.50 179 THR A C 1
ATOM 1496 O O . THR A 1 179 ? 12.339 15.205 4.526 1.00 86.50 179 THR A O 1
ATOM 1499 N N . VAL A 1 180 ? 10.604 15.789 3.232 1.00 91.31 180 VAL A N 1
ATOM 1500 C CA . VAL A 1 180 ? 9.587 15.639 4.297 1.00 91.31 180 VAL A CA 1
ATOM 1501 C C . VAL A 1 180 ? 9.392 14.174 4.702 1.00 91.31 180 VAL A C 1
ATOM 1503 O O . VAL A 1 180 ? 8.992 13.883 5.824 1.00 91.31 180 VAL A O 1
ATOM 1506 N N . ARG A 1 181 ? 9.669 13.235 3.789 1.00 89.56 181 ARG A N 1
ATOM 1507 C CA . ARG A 1 181 ? 9.581 11.805 4.079 1.00 89.56 181 ARG A CA 1
ATOM 1508 C C . ARG A 1 181 ? 10.730 11.393 4.998 1.00 89.56 181 ARG A C 1
ATOM 1510 O O . ARG A 1 181 ? 11.888 11.498 4.600 1.00 89.56 181 ARG A O 1
ATOM 1517 N N . LEU A 1 182 ? 10.368 10.889 6.174 1.00 91.56 182 LEU A N 1
ATOM 1518 C CA . LEU A 1 182 ? 11.280 10.229 7.102 1.00 91.56 182 LEU A CA 1
ATOM 1519 C C . LEU A 1 182 ? 11.816 8.944 6.463 1.00 91.56 182 LEU A C 1
ATOM 1521 O O . LEU A 1 182 ? 11.059 8.193 5.838 1.00 91.56 182 LEU A O 1
ATOM 1525 N N . LEU A 1 183 ? 13.126 8.731 6.565 1.00 87.19 183 LEU A N 1
ATOM 1526 C CA . LEU A 1 183 ? 13.799 7.575 5.964 1.00 87.19 183 LEU A CA 1
ATOM 1527 C C . LEU A 1 183 ? 13.633 6.321 6.827 1.00 87.19 183 LEU A C 1
ATOM 1529 O O . LEU A 1 183 ? 13.653 5.209 6.304 1.00 87.19 183 LEU A O 1
ATOM 1533 N N . GLU A 1 184 ? 13.431 6.512 8.126 1.00 90.00 184 GLU A N 1
ATOM 1534 C CA . GLU A 1 184 ? 13.239 5.467 9.127 1.00 90.00 184 GLU A CA 1
ATOM 1535 C C . GLU A 1 184 ? 11.882 4.761 8.942 1.00 90.00 184 GLU A C 1
ATOM 1537 O O . GLU A 1 184 ? 11.754 3.556 9.174 1.00 90.00 184 GLU A O 1
ATOM 1542 N N . ASP A 1 185 ? 10.878 5.491 8.446 1.00 94.00 185 ASP A N 1
ATOM 1543 C CA . ASP A 1 185 ? 9.522 4.986 8.248 1.00 94.00 185 ASP A CA 1
ATOM 1544 C C . ASP A 1 185 ? 9.366 4.262 6.900 1.00 94.00 185 ASP A C 1
ATOM 1546 O O . ASP A 1 185 ? 9.192 4.851 5.820 1.00 94.00 185 ASP A O 1
ATOM 1550 N N . LYS A 1 186 ? 9.353 2.927 6.958 1.00 91.94 186 LYS A N 1
ATOM 1551 C CA . LYS A 1 186 ? 9.083 2.077 5.791 1.00 91.94 186 LYS A CA 1
ATOM 1552 C C . LYS A 1 186 ? 7.606 2.155 5.387 1.00 91.94 186 LYS A C 1
ATOM 1554 O O . LYS A 1 186 ? 6.705 1.895 6.183 1.00 91.94 186 LYS A O 1
ATOM 1559 N N . ALA A 1 187 ? 7.348 2.441 4.108 1.00 92.19 187 ALA A N 1
ATOM 1560 C CA . ALA A 1 187 ? 5.986 2.458 3.577 1.00 92.19 187 ALA A CA 1
ATOM 1561 C C . ALA A 1 187 ? 5.326 1.071 3.659 1.00 92.19 187 ALA A C 1
ATOM 1563 O O . ALA A 1 187 ? 5.980 0.050 3.454 1.00 92.19 187 ALA A O 1
ATOM 1564 N N . ILE A 1 188 ? 4.015 1.049 3.908 1.00 91.25 188 ILE A N 1
ATOM 1565 C CA . ILE A 1 188 ? 3.245 -0.180 4.153 1.00 91.25 188 ILE A CA 1
ATOM 1566 C C . ILE A 1 188 ? 3.337 -1.150 2.967 1.00 91.25 188 ILE A C 1
ATOM 1568 O O . ILE A 1 188 ? 3.721 -2.296 3.156 1.00 91.25 188 ILE A O 1
ATOM 1572 N N . TYR A 1 189 ? 3.119 -0.678 1.736 1.00 89.69 189 TYR A N 1
ATOM 1573 C CA . TYR A 1 189 ? 3.206 -1.515 0.529 1.00 89.69 189 TYR A CA 1
ATOM 1574 C C . TYR A 1 189 ? 4.609 -2.091 0.255 1.00 89.69 189 TYR A C 1
ATOM 1576 O O . TYR A 1 189 ? 4.751 -2.981 -0.575 1.00 89.69 189 TYR A O 1
ATOM 1584 N N . LEU A 1 190 ? 5.657 -1.601 0.931 1.00 91.00 190 LEU A N 1
ATOM 1585 C CA . LEU A 1 190 ? 7.010 -2.158 0.828 1.00 91.00 190 LEU A CA 1
ATOM 1586 C C . LEU A 1 190 ? 7.253 -3.308 1.816 1.00 91.00 190 LEU A C 1
ATOM 1588 O O . LEU A 1 190 ? 8.324 -3.922 1.786 1.00 91.00 190 LEU A O 1
ATOM 1592 N N . LYS A 1 191 ? 6.330 -3.570 2.748 1.00 87.50 191 LYS A N 1
ATOM 1593 C CA . LYS A 1 191 ? 6.461 -4.675 3.706 1.00 87.50 191 LYS A CA 1
ATOM 1594 C C . LYS A 1 191 ? 6.292 -6.027 3.010 1.00 87.50 191 LYS A C 1
ATOM 1596 O O . LYS A 1 191 ? 7.112 -6.908 3.238 1.00 87.50 191 LYS A O 1
ATOM 1601 N N . ASP A 1 192 ? 5.349 -6.125 2.076 1.00 82.81 192 ASP A N 1
ATOM 1602 C CA . ASP A 1 192 ? 4.953 -7.375 1.414 1.00 82.81 192 ASP A CA 1
ATOM 1603 C C . ASP A 1 192 ? 5.342 -7.452 -0.077 1.00 82.81 192 ASP A C 1
ATOM 1605 O O . ASP A 1 192 ? 4.602 -7.990 -0.892 1.00 82.81 192 ASP A O 1
ATOM 1609 N N . ILE A 1 193 ? 6.522 -6.949 -0.463 1.00 85.56 193 ILE A N 1
ATOM 1610 C CA . ILE A 1 193 ? 6.966 -6.938 -1.880 1.00 85.56 193 ILE A CA 1
ATOM 1611 C C . ILE A 1 193 ? 7.061 -8.357 -2.471 1.00 85.56 193 ILE A C 1
ATOM 1613 O O . ILE A 1 193 ? 6.831 -8.554 -3.659 1.00 85.56 193 ILE A O 1
ATOM 1617 N N . SER A 1 194 ? 7.405 -9.347 -1.642 1.00 84.75 194 SER A N 1
ATOM 1618 C CA . SER A 1 194 ? 7.586 -10.738 -2.078 1.00 84.75 194 SER A CA 1
ATOM 1619 C C . SER A 1 194 ? 6.271 -11.498 -2.284 1.00 84.75 194 SER A C 1
ATOM 1621 O O . SER A 1 194 ? 6.289 -12.573 -2.880 1.00 84.75 194 SER A O 1
ATOM 1623 N N . LYS A 1 195 ? 5.140 -10.998 -1.770 1.00 80.00 195 LYS A N 1
ATOM 1624 C CA . LYS A 1 195 ? 3.833 -11.639 -1.952 1.00 80.00 195 LYS A CA 1
ATOM 1625 C C . LYS A 1 195 ? 3.267 -11.162 -3.289 1.00 80.00 195 LYS A C 1
ATOM 1627 O O . LYS A 1 195 ? 2.630 -10.119 -3.364 1.00 80.00 195 LYS A O 1
ATOM 1632 N N . HIS A 1 196 ? 3.556 -11.906 -4.352 1.00 64.81 196 HIS A N 1
ATOM 1633 C CA . HIS A 1 196 ? 3.260 -11.501 -5.730 1.00 64.81 196 HIS A CA 1
ATOM 1634 C C . HIS A 1 196 ? 1.760 -11.342 -6.047 1.00 64.81 196 HIS A C 1
ATOM 1636 O O . HIS A 1 196 ? 1.422 -10.561 -6.935 1.00 64.81 196 HIS A O 1
ATOM 1642 N N . ASP A 1 197 ? 0.869 -12.008 -5.303 1.00 67.75 197 ASP A N 1
ATOM 1643 C CA . ASP A 1 197 ? -0.530 -12.172 -5.724 1.00 67.75 197 ASP A CA 1
ATOM 1644 C C . ASP A 1 197 ? -1.554 -11.312 -4.962 1.00 67.75 197 ASP A C 1
ATOM 1646 O O . ASP A 1 197 ? -2.662 -11.102 -5.456 1.00 67.75 197 ASP A O 1
ATOM 1650 N N . SER A 1 198 ? -1.224 -10.770 -3.783 1.00 69.81 198 SER A N 1
ATOM 1651 C CA . SER A 1 198 ? -2.199 -10.022 -2.974 1.00 69.81 198 SER A CA 1
ATOM 1652 C C . SER A 1 198 ? -1.555 -8.901 -2.163 1.00 69.81 198 SER A C 1
ATOM 1654 O O . SER A 1 198 ? -1.171 -9.073 -1.005 1.00 69.81 198 SER A O 1
ATOM 1656 N N . ILE A 1 199 ? -1.465 -7.717 -2.766 1.00 75.81 199 ILE A N 1
ATOM 1657 C CA . ILE A 1 199 ? -1.152 -6.495 -2.026 1.00 75.81 199 ILE A CA 1
ATOM 1658 C C . ILE A 1 199 ? -2.413 -6.094 -1.247 1.00 75.81 199 ILE A C 1
ATOM 1660 O O . ILE A 1 199 ? -3.438 -5.762 -1.840 1.00 75.81 199 ILE A O 1
ATOM 1664 N N . THR A 1 200 ? -2.337 -6.106 0.081 1.00 88.06 200 THR A N 1
ATOM 1665 C CA . THR A 1 200 ? -3.422 -5.701 0.999 1.00 88.06 200 THR A CA 1
ATOM 1666 C C . THR A 1 200 ? -3.586 -4.180 1.094 1.00 88.06 200 THR A C 1
ATOM 1668 O O . THR A 1 200 ? -4.590 -3.670 1.591 1.00 88.06 200 THR A O 1
ATOM 1671 N N . TYR A 1 201 ? -2.607 -3.425 0.600 1.00 91.62 201 TYR A N 1
ATOM 1672 C CA . TYR A 1 201 ? -2.571 -1.972 0.676 1.00 91.62 201 TYR A CA 1
ATOM 1673 C C . TYR A 1 201 ? -3.489 -1.286 -0.348 1.00 91.62 201 TYR A C 1
ATOM 1675 O O . TYR A 1 201 ? -3.338 -1.458 -1.557 1.00 91.62 201 TYR A O 1
ATOM 1683 N N . ASP A 1 202 ? -4.377 -0.413 0.133 1.00 91.69 202 ASP A N 1
ATOM 1684 C CA . ASP A 1 202 ? -5.167 0.493 -0.708 1.00 91.69 202 ASP A CA 1
ATOM 1685 C C . ASP A 1 202 ? -4.427 1.833 -0.900 1.00 91.69 202 ASP A C 1
ATOM 1687 O O . ASP A 1 202 ? -4.307 2.607 0.058 1.00 91.69 202 ASP A O 1
ATOM 1691 N N . PRO A 1 203 ? -3.968 2.176 -2.120 1.00 91.94 203 PRO A N 1
ATOM 1692 C CA . PRO A 1 203 ? -3.227 3.411 -2.369 1.00 91.94 203 PRO A CA 1
ATOM 1693 C C . PRO A 1 203 ? -4.078 4.681 -2.243 1.00 91.94 203 PRO A C 1
ATOM 1695 O O . PRO A 1 203 ? -3.525 5.765 -2.039 1.00 91.94 203 PRO A O 1
ATOM 1698 N N . LYS A 1 204 ? -5.411 4.584 -2.346 1.00 93.75 204 LYS A N 1
ATOM 1699 C CA . LYS A 1 204 ? -6.305 5.746 -2.275 1.00 93.75 204 LYS A CA 1
ATOM 1700 C C . LYS A 1 204 ? -6.471 6.224 -0.839 1.00 93.75 204 LYS A C 1
ATOM 1702 O O . LYS A 1 204 ? -6.250 7.401 -0.550 1.00 93.75 204 LYS A O 1
ATOM 1707 N N . SER A 1 205 ? -6.856 5.316 0.054 1.00 92.69 205 SER A N 1
ATOM 1708 C CA . SER A 1 205 ? -7.006 5.600 1.487 1.00 92.69 205 SER A CA 1
ATOM 1709 C C . SER A 1 205 ? -5.692 5.488 2.259 1.00 92.69 205 SER A C 1
ATOM 1711 O O . SER A 1 205 ? -5.627 5.955 3.392 1.00 92.69 205 SER A O 1
ATOM 1713 N N . ARG A 1 206 ? -4.646 4.908 1.655 1.00 92.12 206 ARG A N 1
ATOM 1714 C CA . ARG A 1 206 ? -3.349 4.606 2.283 1.00 92.12 206 ARG A CA 1
ATOM 1715 C C . ARG A 1 206 ? -3.475 3.672 3.490 1.00 92.12 206 ARG A C 1
ATOM 1717 O O . ARG A 1 206 ? -2.735 3.812 4.460 1.00 92.12 206 ARG A O 1
ATOM 1724 N N . THR A 1 207 ? -4.410 2.729 3.433 1.00 91.25 207 THR A N 1
ATOM 1725 C CA . THR A 1 207 ? -4.701 1.788 4.525 1.00 91.25 207 THR A CA 1
ATOM 1726 C C . THR A 1 207 ? -4.282 0.378 4.159 1.00 91.25 207 THR A C 1
ATOM 1728 O O . THR A 1 207 ? -4.511 -0.053 3.031 1.00 91.25 207 THR A O 1
ATOM 1731 N N . ASP A 1 208 ? -3.750 -0.344 5.137 1.00 90.38 208 ASP A N 1
ATOM 1732 C CA . ASP A 1 208 ? -3.542 -1.782 5.026 1.00 90.38 208 ASP A CA 1
ATOM 1733 C C . ASP A 1 208 ? -4.852 -2.532 5.292 1.00 90.38 208 ASP A C 1
ATOM 1735 O O . ASP A 1 208 ? -5.565 -2.200 6.246 1.00 90.38 208 ASP A O 1
ATOM 1739 N N . ARG A 1 209 ? -5.181 -3.503 4.440 1.00 90.75 209 ARG A N 1
ATOM 1740 C CA . ARG A 1 209 ? -6.376 -4.352 4.549 1.00 90.75 209 ARG A CA 1
ATOM 1741 C C . ARG A 1 209 ? -5.979 -5.797 4.816 1.00 90.75 209 ARG A C 1
ATOM 1743 O O . ARG A 1 209 ? -6.319 -6.693 4.052 1.00 90.75 209 ARG A O 1
ATOM 1750 N N . ASP A 1 210 ? -5.189 -5.965 5.861 1.00 90.44 210 ASP A N 1
ATOM 1751 C CA . ASP A 1 210 ? -4.747 -7.264 6.342 1.00 90.44 210 ASP A CA 1
ATOM 1752 C C . ASP A 1 210 ? -5.760 -7.858 7.331 1.00 90.44 210 ASP A C 1
ATOM 1754 O O . ASP A 1 210 ? -6.446 -7.114 8.046 1.00 90.44 210 ASP A O 1
ATOM 1758 N N . ASP A 1 211 ? -5.800 -9.187 7.405 1.00 90.38 211 ASP A N 1
ATOM 1759 C CA . ASP A 1 211 ? -6.716 -9.938 8.273 1.00 90.38 211 ASP A CA 1
ATOM 1760 C C . ASP A 1 211 ? -6.424 -9.682 9.764 1.00 90.38 211 ASP A C 1
ATOM 1762 O O . ASP A 1 211 ? -7.312 -9.750 10.610 1.00 90.38 211 ASP A O 1
ATOM 1766 N N . SER A 1 212 ? -5.185 -9.306 10.108 1.00 90.38 212 SER A N 1
ATOM 1767 C CA . SER A 1 212 ? -4.829 -8.895 11.474 1.00 90.38 212 SER A CA 1
ATOM 1768 C C . SER A 1 212 ? -5.473 -7.566 11.892 1.00 90.38 212 SER A C 1
ATOM 1770 O O . SER A 1 212 ? -5.738 -7.328 13.073 1.00 90.38 212 SER A O 1
ATOM 1772 N N . VAL A 1 213 ? -5.735 -6.679 10.928 1.00 91.38 213 VAL A N 1
ATOM 1773 C CA . VAL A 1 213 ? -6.267 -5.330 11.168 1.00 91.38 213 VAL A CA 1
ATOM 1774 C C . VAL A 1 213 ? -7.793 -5.319 11.100 1.00 91.38 213 VAL A C 1
ATOM 1776 O O . VAL A 1 213 ? -8.439 -4.489 11.753 1.00 91.38 213 VAL A O 1
ATOM 1779 N N . GLY A 1 214 ? -8.390 -6.202 10.308 1.00 93.69 214 GLY A N 1
ATOM 1780 C CA . GLY A 1 214 ? -9.821 -6.223 10.055 1.00 93.69 214 GLY A CA 1
ATOM 1781 C C . GLY A 1 214 ? -10.243 -7.368 9.152 1.00 93.69 214 GLY A C 1
ATOM 1782 O O . GLY A 1 214 ? -9.466 -8.251 8.839 1.00 93.69 214 GLY A O 1
ATOM 1783 N N . TYR A 1 215 ? -11.485 -7.319 8.696 1.00 94.38 215 TYR A N 1
ATOM 1784 C CA . TYR A 1 215 ? -12.070 -8.332 7.830 1.00 94.38 215 TYR A CA 1
ATOM 1785 C C . TYR A 1 215 ? -12.921 -7.683 6.739 1.00 94.38 215 TYR A C 1
ATOM 1787 O O . TYR A 1 215 ? -13.390 -6.547 6.871 1.00 94.38 215 TYR A O 1
ATOM 1795 N N . PHE A 1 216 ? -13.148 -8.408 5.648 1.00 93.94 216 PHE A N 1
ATOM 1796 C CA . PHE A 1 216 ? -14.109 -8.009 4.624 1.00 93.94 216 PHE A CA 1
ATOM 1797 C C . PHE A 1 216 ? -15.502 -8.520 4.988 1.00 93.94 216 PHE A C 1
ATOM 1799 O O . PHE A 1 216 ? -15.681 -9.689 5.312 1.00 93.94 216 PHE A O 1
ATOM 1806 N N . ASN A 1 217 ? -16.499 -7.641 4.942 1.00 94.19 217 ASN A N 1
ATOM 1807 C CA . ASN A 1 217 ? -17.894 -8.048 5.104 1.00 94.19 217 ASN A CA 1
ATOM 1808 C C . ASN A 1 217 ? -18.465 -8.656 3.807 1.00 94.19 217 ASN A C 1
ATOM 1810 O O . ASN A 1 217 ? -17.852 -8.555 2.747 1.00 94.19 217 ASN A O 1
ATOM 1814 N N . ASP A 1 218 ? -19.696 -9.173 3.855 1.00 95.00 218 ASP A N 1
ATOM 1815 C CA . ASP A 1 218 ? -20.404 -9.758 2.695 1.00 95.00 218 ASP A CA 1
ATOM 1816 C C . ASP A 1 218 ? -20.563 -8.801 1.496 1.00 95.00 218 ASP A C 1
ATOM 1818 O O . ASP A 1 218 ? -20.903 -9.209 0.387 1.00 95.00 218 ASP A O 1
ATOM 1822 N N . ARG A 1 219 ? -20.353 -7.498 1.714 1.00 94.75 219 ARG A N 1
ATOM 1823 C CA . ARG A 1 219 ? -20.399 -6.450 0.686 1.00 94.75 219 ARG A CA 1
ATOM 1824 C C . ARG A 1 219 ? -19.005 -6.072 0.171 1.00 94.75 219 ARG A C 1
ATOM 1826 O O . ARG A 1 219 ? -18.882 -5.054 -0.508 1.00 94.75 219 ARG A O 1
ATOM 1833 N N . ASN A 1 220 ? -17.971 -6.846 0.503 1.00 90.75 220 ASN A N 1
ATOM 1834 C CA . ASN A 1 220 ? -16.562 -6.591 0.191 1.00 90.75 220 ASN A CA 1
ATOM 1835 C C . ASN A 1 220 ? -16.040 -5.230 0.693 1.00 90.75 220 ASN A C 1
ATOM 1837 O O . ASN A 1 220 ? -15.149 -4.626 0.092 1.00 90.75 220 ASN A O 1
ATOM 1841 N N . LEU A 1 221 ? -16.581 -4.726 1.802 1.00 92.56 221 LEU A N 1
ATOM 1842 C CA . LEU A 1 221 ? -16.064 -3.551 2.500 1.00 92.56 221 LEU A CA 1
ATOM 1843 C C . LEU A 1 221 ? -15.171 -4.007 3.650 1.00 92.56 221 LEU A C 1
ATOM 1845 O O . LEU A 1 221 ? -15.562 -4.864 4.441 1.00 92.56 221 LEU A O 1
ATOM 1849 N N . PHE A 1 222 ? -13.994 -3.397 3.752 1.00 94.44 222 PHE A N 1
ATOM 1850 C CA . PHE A 1 222 ? -13.058 -3.673 4.833 1.00 94.44 222 PHE A CA 1
ATOM 1851 C C . PHE A 1 222 ? -13.507 -2.982 6.127 1.00 94.44 222 PHE A C 1
ATOM 1853 O O . PHE A 1 222 ? -13.685 -1.759 6.159 1.00 94.44 222 PHE A O 1
ATOM 1860 N N . VAL A 1 223 ? -1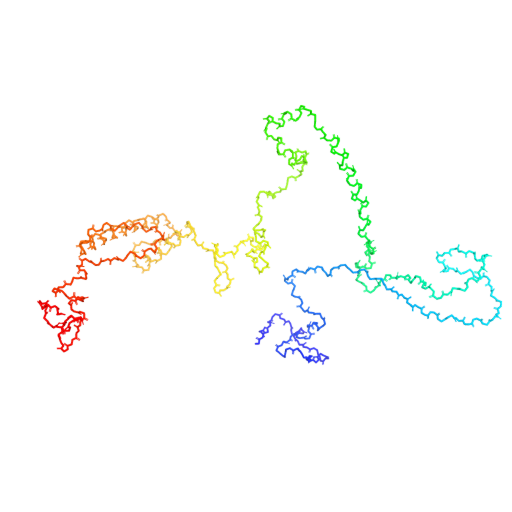3.684 -3.765 7.188 1.00 94.31 223 VAL A N 1
ATOM 1861 C CA . VAL A 1 223 ? -14.077 -3.325 8.528 1.00 94.31 223 VAL A CA 1
ATOM 1862 C C . VAL A 1 223 ? -12.961 -3.686 9.497 1.00 94.31 223 VAL A C 1
ATOM 1864 O O . VAL A 1 223 ? -12.540 -4.833 9.568 1.00 94.31 223 VAL A O 1
ATOM 1867 N N . ARG A 1 224 ? -12.478 -2.707 10.264 1.00 94.81 224 ARG A N 1
ATOM 1868 C CA . ARG A 1 224 ? -11.396 -2.926 11.233 1.00 94.81 224 ARG A CA 1
ATOM 1869 C C . ARG A 1 224 ? -11.901 -3.702 12.445 1.00 94.81 224 ARG A C 1
ATOM 1871 O O . ARG A 1 224 ? -13.027 -3.479 12.894 1.00 94.81 224 ARG A O 1
ATOM 1878 N N . HIS A 1 225 ? -11.048 -4.544 13.013 1.00 94.94 225 HIS A N 1
ATOM 1879 C CA . HIS A 1 225 ? -11.309 -5.130 14.320 1.00 94.94 225 HIS A CA 1
ATOM 1880 C C . HIS A 1 225 ? -11.351 -4.031 15.389 1.00 94.94 225 HIS A C 1
ATOM 1882 O O . HIS A 1 225 ? -10.545 -3.097 15.387 1.00 94.94 225 HIS A O 1
ATOM 1888 N N . LEU A 1 226 ? -12.322 -4.128 16.297 1.00 96.06 226 LEU A N 1
ATOM 1889 C CA . LEU A 1 226 ? -12.446 -3.207 17.421 1.00 96.06 226 LEU A CA 1
ATOM 1890 C C . LEU A 1 226 ? -11.420 -3.593 18.490 1.00 96.06 226 LEU A C 1
ATOM 1892 O O . LEU A 1 226 ? -11.510 -4.667 19.080 1.00 96.06 226 LEU A O 1
ATOM 1896 N N . THR A 1 227 ? -10.461 -2.711 18.755 1.00 95.19 227 THR A N 1
ATOM 1897 C CA . THR A 1 227 ? -9.436 -2.898 19.791 1.00 95.19 227 THR A CA 1
ATOM 1898 C C . THR A 1 227 ? -9.420 -1.718 20.765 1.00 95.19 227 THR A C 1
ATOM 1900 O O . THR A 1 227 ? -9.887 -0.620 20.448 1.00 95.19 227 THR A O 1
ATOM 1903 N N . GLY A 1 228 ? -8.930 -1.957 21.987 1.00 95.62 228 GLY A N 1
ATOM 1904 C CA . GLY A 1 228 ? -8.811 -0.935 23.032 1.00 95.62 228 GLY A CA 1
ATOM 1905 C C . GLY A 1 228 ? -10.139 -0.243 23.358 1.00 95.62 228 GLY A C 1
ATOM 1906 O O . GLY A 1 228 ? -11.149 -0.893 23.638 1.00 95.62 228 GLY A O 1
ATOM 1907 N N . ASP A 1 229 ? -10.142 1.087 23.300 1.00 94.00 229 ASP A N 1
ATOM 1908 C CA . ASP A 1 229 ? -11.302 1.904 23.667 1.00 94.00 229 ASP A CA 1
ATOM 1909 C C . ASP A 1 229 ? -12.465 1.801 22.677 1.00 94.00 229 ASP A C 1
ATOM 1911 O O . ASP A 1 229 ? -13.616 1.978 23.071 1.00 94.00 229 ASP A O 1
ATOM 1915 N N . ALA A 1 230 ? -12.208 1.450 21.413 1.00 94.69 230 ALA A N 1
ATOM 1916 C CA . ALA A 1 230 ? -13.278 1.250 20.436 1.00 94.69 230 ALA A CA 1
ATOM 1917 C C . ALA A 1 230 ? -14.171 0.057 20.816 1.00 94.69 230 ALA A C 1
ATOM 1919 O O . ALA A 1 230 ? -15.391 0.131 20.675 1.00 94.69 230 ALA A O 1
ATOM 1920 N N . LYS A 1 231 ? -13.569 -1.016 21.352 1.00 95.25 231 LYS A N 1
ATOM 1921 C CA . LYS A 1 231 ? -14.297 -2.182 21.870 1.00 95.25 231 LYS A CA 1
ATOM 1922 C C . LYS A 1 231 ? -15.132 -1.804 23.096 1.00 95.25 231 LYS A C 1
ATOM 1924 O O . LYS A 1 231 ? -16.330 -2.050 23.113 1.00 95.25 231 LYS A O 1
ATOM 1929 N N . ARG A 1 232 ? -14.532 -1.101 24.065 1.00 91.44 232 ARG A N 1
ATOM 1930 C CA . ARG A 1 232 ? -15.236 -0.596 25.264 1.00 91.44 232 ARG A CA 1
ATOM 1931 C C . ARG A 1 232 ? -16.401 0.329 24.906 1.00 91.44 232 ARG A C 1
ATOM 1933 O O . ARG A 1 232 ? -17.470 0.279 25.514 1.00 91.44 232 ARG A O 1
ATOM 1940 N N . TYR A 1 233 ? -16.214 1.181 23.901 1.00 92.62 233 TYR A N 1
ATOM 1941 C CA . TYR A 1 233 ? -17.270 2.052 23.400 1.00 92.62 233 TYR A CA 1
ATOM 1942 C C . TYR A 1 233 ? -18.424 1.251 22.777 1.00 92.62 233 TYR A C 1
ATOM 1944 O O . TYR A 1 233 ? -19.585 1.566 23.023 1.00 92.62 233 TY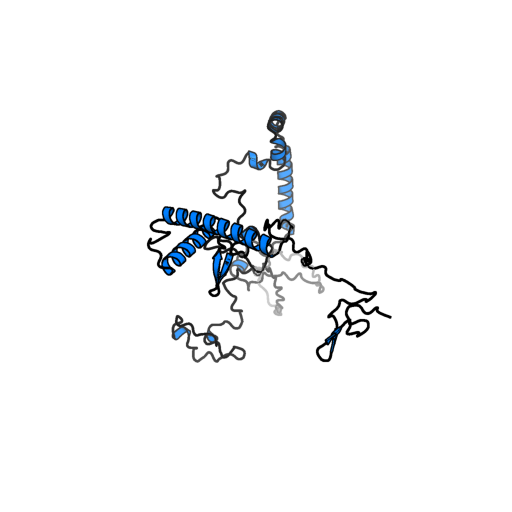R A O 1
ATOM 1952 N N . GLU A 1 234 ? -18.136 0.196 22.015 1.00 94.06 234 GLU A N 1
ATOM 1953 C CA . GLU A 1 234 ? -19.169 -0.685 21.455 1.00 94.06 234 GLU A CA 1
ATOM 1954 C C . GLU A 1 234 ? -19.936 -1.440 22.553 1.00 94.06 234 GLU A C 1
ATOM 1956 O O . GLU A 1 234 ? -21.168 -1.415 22.553 1.00 94.06 234 GLU A O 1
ATOM 1961 N N . GLU A 1 235 ? -19.233 -1.970 23.557 1.00 91.56 235 GLU A N 1
ATOM 1962 C CA . GLU A 1 235 ? -19.829 -2.627 24.728 1.00 91.56 235 GLU A CA 1
ATOM 1963 C C . GLU A 1 235 ? -20.738 -1.672 25.517 1.00 91.56 235 GLU A C 1
ATOM 1965 O O . GLU A 1 235 ? -21.876 -2.010 25.843 1.00 91.56 235 GLU A O 1
ATOM 1970 N N . SER A 1 236 ? -20.274 -0.449 25.784 1.00 90.50 236 SER A N 1
ATOM 1971 C CA . SER A 1 236 ? -21.061 0.568 26.495 1.00 90.50 236 SER A CA 1
ATOM 1972 C C . SER A 1 236 ? -22.274 1.046 25.687 1.00 90.50 236 SER A C 1
ATOM 1974 O O . SER A 1 236 ? -23.351 1.286 26.241 1.00 90.50 236 SER A O 1
ATOM 1976 N N . LYS A 1 237 ? -22.144 1.134 24.360 1.00 92.75 237 LYS A N 1
ATOM 1977 C CA . LYS A 1 237 ? -23.252 1.438 23.453 1.00 92.75 237 LYS A CA 1
ATOM 1978 C C . LYS A 1 237 ? -24.298 0.323 23.467 1.00 92.75 237 LYS A C 1
ATOM 1980 O O . LYS A 1 237 ? -25.490 0.620 23.560 1.00 92.75 237 LYS A O 1
ATOM 1985 N N . ARG A 1 238 ? -23.865 -0.940 23.417 1.00 92.62 238 ARG A N 1
ATOM 1986 C CA . ARG A 1 238 ? -24.739 -2.113 23.540 1.00 92.62 238 ARG A CA 1
ATOM 1987 C C . ARG A 1 238 ? -25.444 -2.130 24.894 1.00 92.62 238 ARG A C 1
ATOM 1989 O O . ARG A 1 238 ? -26.658 -2.289 24.939 1.00 92.62 238 ARG A O 1
ATOM 1996 N N . PHE A 1 239 ? -24.712 -1.847 25.968 1.00 90.75 239 PHE A N 1
ATOM 1997 C CA . PHE A 1 239 ? -25.264 -1.717 27.312 1.00 90.75 239 PHE A CA 1
ATOM 1998 C C . PHE A 1 239 ? -26.381 -0.660 27.390 1.00 90.75 239 PHE A C 1
ATOM 2000 O O . PHE A 1 239 ? -27.468 -0.946 27.893 1.00 90.75 239 PHE A O 1
ATOM 2007 N N . ALA A 1 240 ? -26.149 0.538 26.846 1.00 90.31 240 ALA A N 1
ATOM 2008 C CA . ALA A 1 240 ? -27.152 1.602 26.818 1.00 90.31 240 ALA A CA 1
ATOM 2009 C C . ALA A 1 240 ? -28.409 1.201 26.020 1.00 90.31 240 ALA A C 1
ATOM 2011 O O . ALA A 1 240 ? -29.532 1.520 26.416 1.00 90.31 240 ALA A O 1
ATOM 2012 N N . TRP A 1 241 ? -28.242 0.475 24.910 1.00 89.62 241 TRP A N 1
ATOM 2013 C CA . TRP A 1 241 ? -29.362 -0.060 24.134 1.00 89.62 241 TRP A CA 1
ATOM 2014 C C . TRP A 1 241 ? -30.138 -1.148 24.877 1.00 89.62 241 TRP A C 1
ATOM 2016 O O . TRP A 1 241 ? -31.368 -1.117 24.857 1.00 89.62 241 TRP A O 1
ATOM 2026 N N . ASP A 1 242 ? -29.451 -2.046 25.579 1.00 90.75 242 ASP A N 1
ATOM 2027 C CA . ASP A 1 242 ? -30.079 -3.102 26.375 1.00 90.75 242 ASP A CA 1
ATOM 2028 C C . ASP A 1 242 ? -30.845 -2.534 27.582 1.00 90.75 242 ASP A C 1
ATOM 2030 O O . ASP A 1 242 ? -31.897 -3.056 27.951 1.00 90.75 242 ASP A O 1
ATOM 2034 N N . ASP A 1 243 ? -30.348 -1.468 28.218 1.00 88.81 243 ASP A N 1
ATOM 2035 C CA . ASP A 1 243 ? -31.051 -0.786 29.317 1.00 88.81 243 ASP A CA 1
ATOM 2036 C C . ASP A 1 243 ? -32.316 -0.072 28.818 1.00 88.81 243 ASP A C 1
ATOM 2038 O O . ASP A 1 243 ? -33.396 -0.198 29.405 1.00 88.81 243 ASP A O 1
ATOM 2042 N N . LYS A 1 244 ? -32.210 0.587 27.655 1.00 87.75 244 LYS A N 1
ATOM 2043 C CA . LYS A 1 244 ? -33.351 1.202 26.970 1.00 87.75 244 LYS A CA 1
ATOM 2044 C C . LYS A 1 244 ? -34.398 0.162 26.564 1.00 87.75 244 LYS A C 1
ATOM 2046 O O . LYS A 1 244 ? -35.588 0.401 26.751 1.00 87.75 244 LYS A O 1
ATOM 2051 N N . ALA A 1 245 ? -33.973 -0.991 26.045 1.00 89.88 245 ALA A N 1
ATOM 2052 C CA . ALA A 1 245 ? -34.868 -2.090 25.681 1.00 89.88 245 ALA A CA 1
ATOM 2053 C C . ALA A 1 245 ? -35.575 -2.701 26.904 1.00 89.88 245 ALA A C 1
ATOM 2055 O O . ALA A 1 245 ? -36.736 -3.093 26.807 1.00 89.88 245 ALA A O 1
ATOM 2056 N N . ARG A 1 246 ? -34.909 -2.731 28.067 1.00 88.44 246 ARG A N 1
ATOM 2057 C CA . ARG A 1 246 ? -35.494 -3.161 29.349 1.00 88.44 246 ARG A CA 1
ATOM 2058 C C . ARG A 1 246 ? -36.497 -2.164 29.942 1.00 88.44 246 ARG A C 1
ATOM 2060 O O . ARG A 1 246 ? -37.218 -2.525 30.868 1.00 88.44 246 ARG A O 1
ATOM 2067 N N . GLY A 1 247 ? -36.563 -0.933 29.432 1.00 85.00 247 GLY A N 1
ATOM 2068 C CA . GLY A 1 247 ? -37.482 0.097 29.924 1.00 85.00 247 GLY A CA 1
ATOM 2069 C C . GLY A 1 247 ? -37.109 0.656 31.301 1.00 85.00 247 GLY A C 1
ATOM 2070 O O . GLY A 1 247 ? -37.980 1.154 32.019 1.00 85.00 247 GLY A O 1
ATOM 2071 N N . VAL A 1 248 ? -35.833 0.565 31.695 1.00 78.81 248 VAL A N 1
ATOM 2072 C CA . VAL A 1 248 ? -35.343 1.145 32.952 1.00 78.81 248 VAL A CA 1
ATOM 2073 C C . VAL A 1 248 ? -35.494 2.666 32.886 1.00 78.81 248 VAL A C 1
ATOM 2075 O O . VAL A 1 248 ? -35.053 3.317 31.941 1.00 78.81 248 VAL A O 1
ATOM 2078 N N . LYS A 1 249 ? -36.150 3.255 33.894 1.00 64.38 249 LYS A N 1
ATOM 2079 C CA . LYS A 1 249 ? -36.352 4.707 33.970 1.00 64.38 249 LYS A CA 1
ATOM 2080 C C . LYS A 1 249 ? -35.014 5.400 34.225 1.00 64.38 249 LYS A C 1
ATOM 2082 O O . LYS A 1 249 ? -34.513 5.421 35.345 1.00 64.38 249 LYS A O 1
ATOM 2087 N N . GLY A 1 250 ? -34.453 5.973 33.170 1.00 68.25 250 GLY A N 1
ATOM 2088 C CA . GLY A 1 250 ? -33.224 6.750 33.196 1.00 68.25 250 GLY A CA 1
ATOM 2089 C C . GLY A 1 250 ? -32.507 6.570 31.876 1.00 68.25 250 GLY A C 1
ATOM 2090 O O . GLY A 1 250 ? -31.656 5.695 31.791 1.00 68.25 250 GLY A O 1
ATOM 2091 N N . ASP A 1 251 ? -32.877 7.375 30.877 1.00 71.44 251 ASP A N 1
ATOM 2092 C CA . ASP A 1 251 ? -32.376 7.296 29.502 1.00 71.44 251 ASP A CA 1
ATOM 2093 C C . ASP A 1 251 ? -30.841 7.373 29.461 1.00 71.44 251 ASP A C 1
ATOM 2095 O O . ASP A 1 251 ? -30.239 8.450 29.386 1.00 71.44 251 ASP A O 1
ATOM 2099 N N . ILE A 1 252 ? -30.184 6.212 29.526 1.00 80.38 252 ILE A N 1
ATOM 2100 C CA . ILE A 1 252 ? -28.747 6.101 29.309 1.00 80.38 252 ILE A CA 1
ATOM 2101 C C . ILE A 1 252 ? -28.524 6.301 27.818 1.00 80.38 252 ILE A C 1
ATOM 2103 O O . ILE A 1 252 ? -28.945 5.495 26.989 1.00 80.38 252 ILE A O 1
ATOM 2107 N N . ASN A 1 253 ? -27.847 7.385 27.468 1.00 84.94 253 ASN A N 1
ATOM 2108 C CA . ASN A 1 253 ? -27.414 7.632 26.107 1.00 84.94 253 ASN A CA 1
ATOM 2109 C C . ASN A 1 253 ? -25.920 7.933 26.127 1.00 84.94 253 ASN A C 1
ATOM 2111 O O . ASN A 1 253 ? -25.504 8.936 26.704 1.00 84.94 253 ASN A O 1
ATOM 2115 N N . ILE A 1 254 ? -25.131 7.077 25.472 1.00 89.06 254 ILE A N 1
ATOM 2116 C CA . ILE A 1 254 ? -23.673 7.217 25.391 1.00 89.06 254 ILE A CA 1
ATOM 2117 C C . ILE A 1 254 ? -23.260 8.560 24.767 1.00 89.06 254 ILE A C 1
ATOM 2119 O O . ILE A 1 254 ? -22.227 9.113 25.120 1.00 89.06 254 ILE A O 1
ATOM 2123 N N . SER A 1 255 ? -24.070 9.098 23.848 1.00 89.69 255 SER A N 1
ATOM 2124 C CA . SER A 1 255 ? -23.792 10.353 23.147 1.00 89.69 255 SER A CA 1
ATOM 2125 C C . SER A 1 255 ? -24.217 11.581 23.945 1.00 89.69 255 SER A C 1
ATOM 2127 O O . SER A 1 255 ? -23.566 12.614 23.847 1.00 89.69 255 SER A O 1
ATOM 2129 N N . SER A 1 256 ? -25.308 11.492 24.711 1.00 89.12 256 SER A N 1
ATOM 2130 C CA . SER A 1 256 ? -25.835 12.639 25.465 1.00 89.12 256 SER A CA 1
ATOM 2131 C C . SER A 1 256 ? -25.252 12.730 26.875 1.00 89.12 256 SER A C 1
ATOM 2133 O O . SER A 1 256 ? -24.903 13.819 27.308 1.00 89.12 256 SER A O 1
ATOM 2135 N N . ASN A 1 257 ? -25.117 11.597 27.572 1.00 89.62 257 ASN A N 1
ATOM 2136 C CA . ASN A 1 257 ? -24.680 11.514 28.969 1.00 89.62 257 ASN A CA 1
ATOM 2137 C C . ASN A 1 257 ? -23.608 10.411 29.151 1.00 89.62 257 ASN A C 1
ATOM 2139 O O . ASN A 1 257 ? -23.861 9.420 29.848 1.00 89.62 257 ASN A O 1
ATOM 2143 N N . PRO A 1 258 ? -22.409 10.551 28.546 1.00 90.44 258 PRO A N 1
ATOM 2144 C CA . PRO A 1 258 ? -21.370 9.513 28.560 1.00 90.44 258 PRO A CA 1
ATOM 2145 C C . PRO A 1 258 ? -20.887 9.162 29.972 1.00 90.44 258 PRO A C 1
ATOM 2147 O O . PRO A 1 258 ? -20.713 7.988 30.287 1.00 90.44 258 PRO A O 1
ATOM 2150 N N . THR A 1 259 ? -20.724 10.153 30.854 1.00 90.88 259 THR A N 1
ATOM 2151 C CA . THR A 1 259 ? -20.242 9.933 32.228 1.00 90.88 259 THR A CA 1
ATOM 2152 C C . THR A 1 259 ? -21.221 9.099 33.051 1.00 90.88 259 THR A C 1
ATOM 2154 O O . THR A 1 259 ? -20.813 8.176 33.749 1.00 90.88 259 THR A O 1
ATOM 2157 N N . LEU A 1 260 ? -22.525 9.376 32.926 1.00 89.50 260 LEU A N 1
ATOM 2158 C CA . LEU A 1 260 ? -23.566 8.596 33.598 1.00 89.50 260 LEU A CA 1
ATOM 2159 C C . LEU A 1 260 ? -23.581 7.148 33.094 1.00 89.50 260 LEU A C 1
ATOM 2161 O O . LEU A 1 260 ? -23.714 6.220 33.889 1.00 89.50 260 LEU A O 1
ATOM 2165 N N . ALA A 1 261 ? -23.429 6.959 31.780 1.00 88.25 261 ALA A N 1
ATOM 2166 C CA . ALA A 1 261 ? -23.342 5.633 31.181 1.00 88.25 261 ALA A CA 1
ATOM 2167 C C . ALA A 1 261 ? -22.120 4.857 31.699 1.00 88.25 261 ALA A C 1
ATOM 2169 O O . ALA A 1 261 ? -22.255 3.691 32.063 1.00 88.25 261 ALA A O 1
ATOM 2170 N N . GLY A 1 262 ? -20.965 5.523 31.807 1.00 89.62 262 GLY A N 1
ATOM 2171 C CA . GLY A 1 262 ? -19.745 4.948 32.375 1.00 89.62 262 GLY A CA 1
ATOM 2172 C C . GLY A 1 262 ? -19.913 4.515 33.833 1.00 89.62 262 GLY A C 1
ATOM 2173 O O . GLY A 1 262 ? -19.618 3.369 34.160 1.00 89.62 262 GLY A O 1
ATOM 2174 N N . MET A 1 263 ? -20.465 5.382 34.690 1.00 91.00 263 MET A N 1
ATOM 2175 C CA . MET A 1 263 ? -20.709 5.054 36.103 1.00 91.00 263 MET A CA 1
ATOM 2176 C C . MET A 1 263 ? -21.642 3.850 36.269 1.00 91.00 263 MET A C 1
ATOM 2178 O O . MET A 1 263 ? -21.346 2.941 37.041 1.00 91.00 263 MET A O 1
ATOM 2182 N N . LYS A 1 264 ? -22.749 3.809 35.516 1.00 90.00 264 LYS A N 1
ATOM 2183 C CA . LYS A 1 264 ? -23.694 2.684 35.561 1.00 90.00 264 LYS A CA 1
ATOM 2184 C C . LYS A 1 264 ? -23.078 1.379 35.051 1.00 90.00 264 LYS A C 1
ATOM 2186 O O . LYS A 1 264 ? -23.374 0.315 35.585 1.00 90.00 264 LYS A O 1
ATOM 2191 N N . MET A 1 265 ? -22.227 1.441 34.027 1.00 89.81 265 MET A N 1
ATOM 2192 C CA . MET A 1 265 ? -21.529 0.261 33.513 1.00 89.81 265 MET A CA 1
ATOM 2193 C C . MET A 1 265 ? -20.528 -0.289 34.542 1.00 89.81 265 MET A C 1
ATOM 2195 O O . MET A 1 265 ? -20.441 -1.502 34.728 1.00 89.81 265 MET A O 1
ATOM 2199 N N . GLU A 1 266 ? -19.819 0.589 35.257 1.00 92.62 266 GLU A N 1
ATOM 2200 C CA . GLU A 1 266 ? -18.927 0.199 36.355 1.00 92.62 266 GLU A CA 1
ATOM 2201 C C . GLU A 1 266 ? -19.703 -0.428 37.524 1.00 92.62 266 GLU A C 1
ATOM 2203 O O . GLU A 1 266 ? -19.301 -1.466 38.053 1.00 92.62 266 GLU A O 1
ATOM 2208 N N . GLU A 1 267 ? -20.841 0.162 37.898 1.00 92.88 267 GLU A N 1
ATOM 2209 C CA . GLU A 1 267 ? -21.741 -0.381 38.919 1.00 92.88 267 GLU A CA 1
ATOM 2210 C C . GLU A 1 267 ? -22.230 -1.788 38.544 1.00 92.88 267 GLU A C 1
ATOM 2212 O O . GLU A 1 267 ? -22.136 -2.714 39.352 1.00 92.88 267 GLU A O 1
ATOM 2217 N N . GLN A 1 268 ? -22.657 -1.990 37.294 1.00 89.62 268 GLN A N 1
ATOM 2218 C CA . GLN A 1 268 ? -23.076 -3.309 36.818 1.00 89.62 268 GLN A CA 1
ATOM 2219 C C . GLN A 1 268 ? -21.937 -4.321 36.761 1.00 89.62 268 GLN A C 1
ATOM 2221 O O . GLN A 1 268 ? -22.154 -5.488 37.081 1.00 89.62 268 GLN A O 1
ATOM 2226 N N . SER A 1 269 ? -20.729 -3.901 36.383 1.00 91.69 269 SER A N 1
ATOM 2227 C CA . SER A 1 269 ? -19.547 -4.767 36.420 1.00 91.69 269 SER A CA 1
ATOM 2228 C C . SER A 1 269 ? -19.282 -5.272 37.843 1.00 91.69 269 SER A C 1
ATOM 2230 O O . SER A 1 269 ? -19.142 -6.479 38.056 1.00 91.69 269 SER A O 1
ATOM 2232 N N . LYS A 1 270 ? -19.328 -4.377 38.841 1.00 95.44 270 LYS A N 1
ATOM 2233 C CA . LYS A 1 270 ? -19.191 -4.735 40.264 1.00 95.44 270 LYS A CA 1
ATOM 2234 C C . LYS A 1 270 ? -20.300 -5.687 40.720 1.00 95.44 270 LYS A C 1
ATOM 2236 O O . LYS A 1 270 ? -20.018 -6.696 41.365 1.00 95.44 270 LYS A O 1
ATOM 2241 N N . GLU A 1 271 ? -21.550 -5.420 40.345 1.00 94.31 271 GLU A N 1
ATOM 2242 C CA . GLU A 1 271 ? -22.685 -6.285 40.688 1.00 94.31 271 GLU A CA 1
ATOM 2243 C C . GLU A 1 271 ? -22.562 -7.681 40.047 1.00 94.31 271 GLU A C 1
ATOM 2245 O O . GLU A 1 271 ? -22.855 -8.696 40.683 1.00 94.31 271 GLU A O 1
ATOM 2250 N N . GLN A 1 272 ? -22.096 -7.765 38.797 1.00 92.06 272 GLN A N 1
ATOM 2251 C CA . GLN A 1 272 ? -21.853 -9.036 38.110 1.00 92.06 272 GLN A CA 1
ATOM 2252 C C . GLN A 1 272 ? -20.712 -9.830 38.748 1.00 92.06 272 GLN A C 1
ATOM 2254 O O . GLN A 1 272 ? -20.844 -11.046 38.898 1.00 92.06 272 GLN A O 1
ATOM 2259 N N . GLN A 1 273 ? -19.619 -9.174 39.148 1.00 93.25 273 GLN A N 1
ATOM 2260 C CA . GLN A 1 273 ? -18.522 -9.819 39.876 1.00 93.25 273 GLN A CA 1
ATOM 2261 C C . GLN A 1 273 ? -19.011 -10.411 41.198 1.00 93.25 273 GLN A C 1
ATOM 2263 O O . GLN A 1 273 ? -18.714 -11.566 41.501 1.00 93.25 273 GLN A O 1
ATOM 2268 N N . GLU A 1 274 ? -19.831 -9.670 41.942 1.00 95.38 274 GLU A N 1
ATOM 2269 C CA . GLU A 1 274 ? -20.397 -10.162 43.196 1.00 95.38 274 GLU A CA 1
ATOM 2270 C C . GLU A 1 274 ? -21.354 -11.339 42.966 1.00 95.38 274 GLU A C 1
ATOM 2272 O O . GLU A 1 274 ? -21.245 -12.366 43.636 1.00 95.38 274 GLU A O 1
ATOM 2277 N N . LYS A 1 275 ? -22.232 -11.263 41.956 1.00 94.75 275 LYS A N 1
ATOM 2278 C CA . LYS A 1 275 ? -23.101 -12.389 41.564 1.00 94.75 275 LYS A CA 1
ATOM 2279 C C . LYS A 1 275 ? -22.294 -13.621 41.162 1.00 94.75 275 LYS A C 1
ATOM 2281 O O . LYS A 1 275 ? -22.642 -14.727 41.573 1.00 94.75 275 LYS A O 1
ATOM 2286 N N . ARG A 1 276 ? -21.210 -13.449 40.397 1.00 93.31 276 ARG A N 1
ATOM 2287 C CA . ARG A 1 276 ? -20.284 -14.536 40.035 1.00 93.31 276 ARG A CA 1
ATOM 2288 C C . ARG A 1 276 ? -19.616 -15.127 41.273 1.00 93.31 276 ARG A C 1
ATOM 2290 O O . ARG A 1 276 ? -19.561 -16.347 41.388 1.00 93.31 276 ARG A O 1
ATOM 2297 N N . ARG A 1 277 ? -19.170 -14.296 42.219 1.00 91.94 277 ARG A N 1
ATOM 2298 C CA . ARG A 1 277 ? -18.570 -14.733 43.489 1.00 91.94 277 ARG A CA 1
ATOM 2299 C C . ARG A 1 277 ? -19.555 -15.546 44.325 1.00 91.94 277 ARG A C 1
ATOM 2301 O O . ARG A 1 277 ? -19.233 -16.647 44.764 1.00 91.94 277 ARG A O 1
ATOM 2308 N N . VAL A 1 278 ? -20.777 -15.046 44.487 1.00 93.62 278 VAL A N 1
ATOM 2309 C CA . VAL A 1 278 ? -21.857 -15.742 45.200 1.00 93.62 278 VAL A CA 1
ATOM 2310 C C . VAL A 1 278 ? -22.214 -17.055 44.501 1.00 93.62 278 VAL A C 1
ATOM 2312 O O . VAL A 1 278 ? -22.362 -18.078 45.166 1.00 93.62 278 VAL A O 1
ATOM 2315 N N . LEU A 1 279 ? -22.307 -17.064 43.168 1.00 91.12 279 LEU A N 1
ATOM 2316 C CA . LEU A 1 279 ? -22.550 -18.279 42.389 1.00 91.12 279 LEU A CA 1
ATOM 2317 C C . LEU A 1 279 ? -21.418 -19.298 42.571 1.00 91.12 279 LEU A C 1
ATOM 2319 O O . LEU A 1 279 ? -21.711 -20.463 42.831 1.00 91.12 279 LEU A O 1
ATOM 2323 N N . LYS A 1 280 ? -20.152 -18.861 42.494 1.00 88.12 280 LYS A N 1
ATOM 2324 C CA . LYS A 1 280 ? -18.965 -19.698 42.729 1.00 88.12 280 LYS A CA 1
ATOM 2325 C C . LYS A 1 280 ? -19.032 -20.338 44.113 1.00 88.12 280 LYS A C 1
ATOM 2327 O O . LYS A 1 280 ? -18.930 -21.555 44.211 1.00 88.12 280 LYS A O 1
ATOM 2332 N N . ASN A 1 281 ? -19.313 -19.556 45.154 1.00 87.38 281 ASN A N 1
ATOM 2333 C CA . ASN A 1 281 ? -19.446 -20.062 46.523 1.00 87.38 281 ASN A CA 1
ATOM 2334 C C . ASN A 1 281 ? -20.620 -21.045 46.670 1.00 87.38 281 ASN A C 1
ATOM 2336 O O . ASN A 1 281 ? -20.477 -22.102 47.278 1.00 87.38 281 ASN A O 1
ATOM 2340 N N . ASN A 1 282 ? -21.776 -20.740 46.073 1.00 89.12 282 ASN A N 1
ATOM 2341 C CA . ASN A 1 282 ? -22.941 -21.628 46.090 1.00 89.12 282 ASN A CA 1
ATOM 2342 C C . ASN A 1 282 ? -22.696 -22.947 45.347 1.00 89.12 282 ASN A C 1
ATOM 2344 O O . ASN A 1 282 ? -23.253 -23.977 45.730 1.00 89.12 282 ASN A O 1
ATOM 2348 N N . LEU A 1 283 ? -21.911 -22.926 44.267 1.00 85.19 283 LEU A N 1
ATOM 2349 C CA . LEU A 1 283 ? -21.484 -24.131 43.559 1.00 85.19 283 LEU A CA 1
ATOM 2350 C C . LEU A 1 283 ? -20.494 -24.931 44.409 1.00 85.19 283 LEU A C 1
ATOM 2352 O O . LEU A 1 283 ? -20.709 -26.125 44.602 1.00 85.19 283 LEU A O 1
ATOM 2356 N N . LEU A 1 284 ? -19.488 -24.275 44.990 1.00 82.62 284 LEU A N 1
ATOM 2357 C CA . LEU A 1 284 ? -18.490 -24.917 45.848 1.00 82.62 284 LEU A CA 1
ATOM 2358 C C . LEU A 1 284 ? -19.147 -25.641 47.035 1.00 82.62 284 LEU A C 1
ATOM 2360 O O . LEU A 1 284 ? -18.853 -26.805 47.295 1.00 82.62 284 LEU A O 1
ATOM 2364 N N . ASN A 1 285 ? -20.118 -24.991 47.684 1.00 82.44 285 ASN A N 1
ATOM 2365 C CA . ASN A 1 285 ? -20.861 -25.562 48.809 1.00 82.44 285 ASN A CA 1
ATOM 2366 C C . ASN A 1 285 ? -21.762 -26.738 48.401 1.00 82.44 285 ASN A C 1
ATOM 2368 O O . ASN A 1 285 ? -21.920 -27.684 49.169 1.00 82.44 285 ASN A O 1
ATOM 2372 N N . ARG A 1 286 ? -22.372 -26.695 47.207 1.00 80.00 286 ARG A N 1
ATOM 2373 C CA . ARG A 1 286 ? -23.256 -27.774 46.729 1.00 80.00 286 ARG A CA 1
ATOM 2374 C C . ARG A 1 286 ? -22.494 -29.011 46.280 1.00 80.00 286 ARG A C 1
ATOM 2376 O O . ARG A 1 286 ? -22.978 -30.116 46.499 1.00 80.00 286 ARG A O 1
ATOM 2383 N N . TYR A 1 287 ? -21.337 -28.824 45.658 1.00 74.25 287 TYR A N 1
ATOM 2384 C CA . TYR A 1 287 ? -20.541 -29.924 45.118 1.00 74.25 287 TYR A CA 1
ATOM 2385 C C . TYR A 1 287 ? -19.406 -30.362 46.051 1.00 74.25 287 TYR A C 1
ATOM 2387 O O . TYR A 1 287 ? -18.710 -31.322 45.740 1.00 74.25 287 TYR A O 1
ATOM 2395 N N . ASN A 1 288 ? -19.257 -29.703 47.211 1.00 64.31 288 ASN A N 1
ATOM 2396 C CA . ASN A 1 288 ? -18.313 -30.021 48.288 1.00 64.31 288 ASN A CA 1
ATOM 2397 C C . ASN A 1 288 ? -16.914 -30.387 47.746 1.00 64.31 288 ASN A C 1
ATOM 2399 O O . ASN A 1 288 ? -16.255 -31.331 48.188 1.00 64.31 288 ASN A O 1
ATOM 2403 N N . THR A 1 289 ? -16.498 -29.650 46.712 1.00 58.31 289 THR A N 1
ATOM 2404 C CA . THR A 1 289 ? -15.192 -29.758 46.078 1.00 58.31 289 THR A CA 1
ATOM 2405 C C . THR A 1 289 ? -14.253 -28.843 46.848 1.00 58.31 289 THR A C 1
ATOM 2407 O O . THR A 1 289 ? -14.206 -27.645 46.587 1.00 58.31 289 THR A O 1
ATOM 2410 N N . ASN A 1 290 ? -13.473 -29.401 47.774 1.00 56.34 290 ASN A N 1
ATOM 2411 C CA . ASN A 1 290 ? -12.368 -28.696 48.445 1.00 56.34 290 ASN A CA 1
ATOM 2412 C C . ASN A 1 290 ? -11.198 -28.365 47.493 1.00 56.34 290 ASN A C 1
ATOM 2414 O O . ASN A 1 290 ? -10.115 -28.008 47.944 1.00 56.34 290 ASN A O 1
ATOM 2418 N N . ALA A 1 291 ? -11.383 -28.529 46.183 1.00 53.72 291 ALA A N 1
ATOM 2419 C CA . ALA A 1 291 ? -10.413 -28.111 45.194 1.00 53.72 291 ALA A CA 1
ATOM 2420 C C . ALA A 1 291 ? -10.559 -26.601 44.997 1.00 53.72 291 ALA A C 1
ATOM 2422 O O . ALA A 1 291 ? -11.603 -26.130 44.540 1.00 53.72 291 ALA A O 1
ATOM 2423 N N . GLU A 1 292 ? -9.515 -25.855 45.346 1.00 53.41 292 GLU A N 1
ATOM 2424 C CA . GLU A 1 292 ? -9.315 -24.486 44.889 1.00 53.41 292 GLU A CA 1
ATOM 2425 C C . GLU A 1 292 ? -9.383 -24.493 43.358 1.00 53.41 292 GLU A C 1
ATOM 2427 O O . GLU A 1 292 ? -8.472 -24.930 42.657 1.00 53.41 292 GLU A O 1
ATOM 2432 N N . ILE A 1 293 ? -10.541 -24.103 42.825 1.00 54.22 293 ILE A N 1
ATOM 2433 C CA . ILE A 1 293 ? -10.688 -23.810 41.406 1.00 54.22 293 ILE A CA 1
ATOM 2434 C C . ILE A 1 293 ? -10.036 -22.443 41.222 1.00 54.22 293 ILE A C 1
ATOM 2436 O O . ILE A 1 293 ? -10.699 -21.397 41.342 1.00 54.22 293 ILE A O 1
ATOM 2440 N N . ASP A 1 294 ? -8.728 -22.482 40.982 1.00 48.22 294 ASP A N 1
ATOM 2441 C CA . ASP A 1 294 ? -7.929 -21.394 40.427 1.00 48.22 294 ASP A CA 1
ATOM 2442 C C . ASP A 1 294 ? -8.413 -21.144 38.999 1.00 48.22 294 ASP A C 1
ATOM 2444 O O . ASP A 1 294 ? -7.835 -21.575 38.008 1.00 48.22 294 ASP A O 1
ATOM 2448 N N . GLY A 1 295 ? -9.576 -20.508 38.907 1.00 47.09 295 GLY A N 1
ATOM 2449 C CA . GLY A 1 295 ? -10.067 -19.904 37.683 1.00 47.09 295 GLY A CA 1
ATOM 2450 C C . GLY A 1 295 ? -9.424 -18.538 37.540 1.00 47.09 295 GLY A C 1
ATOM 2451 O O . GLY A 1 295 ? -10.107 -17.534 37.734 1.00 47.09 295 GLY A O 1
ATOM 2452 N N . ASP A 1 296 ? -8.120 -18.516 37.275 1.00 41.78 296 ASP A N 1
ATOM 2453 C CA . ASP A 1 296 ? -7.554 -17.437 36.479 1.00 41.78 296 ASP A CA 1
ATOM 2454 C C . ASP A 1 296 ? -7.643 -17.920 35.032 1.00 41.78 296 ASP A C 1
ATOM 2456 O O . ASP A 1 296 ? -6.882 -18.781 34.593 1.00 41.78 296 ASP A O 1
ATOM 2460 N N . GLU A 1 297 ? -8.679 -17.458 34.334 1.00 48.66 297 GLU A N 1
ATOM 2461 C CA . GLU A 1 297 ? -8.854 -17.658 32.897 1.00 48.66 297 GLU A CA 1
ATOM 2462 C C . GLU A 1 297 ? -7.779 -16.831 32.177 1.00 48.66 297 GLU A C 1
ATOM 2464 O O . GLU A 1 297 ? -8.051 -15.785 31.595 1.00 48.66 297 GLU A O 1
ATOM 2469 N N . THR A 1 298 ? -6.529 -17.283 32.257 1.00 41.59 298 THR A N 1
ATOM 2470 C CA . THR A 1 298 ? -5.544 -16.977 31.229 1.00 41.59 298 THR A CA 1
ATOM 2471 C C . THR A 1 298 ? -5.724 -18.024 30.143 1.00 41.59 298 THR A C 1
ATOM 2473 O O . THR A 1 298 ? -5.677 -19.230 30.388 1.00 41.59 298 THR A O 1
ATOM 2476 N N . GLU A 1 299 ? -6.075 -17.524 28.964 1.00 50.00 299 GLU A N 1
ATOM 2477 C CA . GLU A 1 299 ? -6.256 -18.289 27.742 1.00 50.00 299 GLU A CA 1
ATOM 2478 C C . GLU A 1 299 ? -5.058 -19.235 27.524 1.00 50.00 299 GLU A C 1
ATOM 2480 O O . GLU A 1 299 ? -3.912 -18.901 27.825 1.00 50.00 299 GLU A O 1
ATOM 2485 N N . ASP A 1 300 ? -5.368 -20.420 26.996 1.00 43.09 300 ASP A N 1
ATOM 2486 C CA . ASP A 1 300 ? -4.434 -21.391 26.421 1.00 43.09 300 ASP A CA 1
ATOM 2487 C C . ASP A 1 300 ? -3.657 -22.293 27.394 1.00 43.09 300 ASP A C 1
ATOM 2489 O O . ASP A 1 300 ? -2.439 -22.211 27.527 1.00 43.09 300 ASP A O 1
ATOM 2493 N N . ASN A 1 301 ? -4.343 -23.280 27.984 1.00 40.31 301 ASN A N 1
ATOM 2494 C CA . ASN A 1 301 ? -3.739 -24.600 28.211 1.00 40.31 301 ASN A CA 1
ATOM 2495 C C . ASN A 1 301 ? -4.807 -25.707 28.229 1.00 40.31 301 ASN A C 1
ATOM 2497 O O . ASN A 1 301 ? -5.250 -26.173 29.281 1.00 40.31 301 ASN A O 1
ATOM 2501 N N . GLU A 1 302 ? -5.169 -26.170 27.029 1.00 43.00 302 GLU A N 1
ATOM 2502 C CA . GLU A 1 302 ? -5.869 -27.432 26.726 1.00 43.00 302 GLU A CA 1
ATOM 2503 C C . GLU A 1 302 ? -5.043 -28.672 27.141 1.00 43.00 302 GLU A C 1
ATOM 2505 O O . GLU A 1 302 ? -4.807 -29.604 26.373 1.00 43.00 302 GLU A O 1
ATOM 2510 N N . SER A 1 303 ? -4.591 -28.735 28.391 1.00 47.78 303 SER A N 1
ATOM 2511 C CA . SER A 1 303 ? -4.233 -30.021 28.981 1.00 47.78 303 SER A CA 1
ATOM 2512 C C . SER A 1 303 ? -5.510 -30.601 29.574 1.00 47.78 303 SER A C 1
ATOM 2514 O O . SER A 1 303 ? -6.060 -30.060 30.529 1.00 47.78 303 SER A O 1
ATOM 2516 N N . ASN A 1 304 ? -6.015 -31.672 28.956 1.00 53.03 304 ASN A N 1
ATOM 2517 C CA . ASN A 1 304 ? -7.136 -32.485 29.427 1.00 53.03 304 ASN A CA 1
ATOM 2518 C C . ASN A 1 304 ? -6.908 -32.930 30.880 1.00 53.03 304 ASN A C 1
ATOM 2520 O O . ASN A 1 304 ? -6.454 -34.044 31.154 1.00 53.03 304 ASN A O 1
ATOM 2524 N N . LYS A 1 305 ? -7.221 -32.063 31.840 1.00 54.91 305 LYS A N 1
ATOM 2525 C CA . LYS A 1 305 ? -7.272 -32.415 33.249 1.00 54.91 305 LYS A CA 1
ATOM 2526 C C . LYS A 1 305 ? -8.574 -33.185 33.406 1.00 54.91 305 LYS A C 1
ATOM 2528 O O . LYS A 1 305 ? -9.641 -32.591 33.512 1.00 54.91 305 LYS A O 1
ATOM 2533 N N . VAL A 1 306 ? -8.495 -34.513 33.325 1.00 57.84 306 VAL A N 1
ATOM 2534 C CA . VAL A 1 306 ? -9.637 -35.397 33.584 1.00 57.84 306 VAL A CA 1
ATOM 2535 C C . VAL A 1 306 ? -10.102 -35.116 35.011 1.00 57.84 306 VAL A C 1
ATOM 2537 O O . VAL A 1 306 ? -9.459 -35.519 35.982 1.00 57.84 306 VAL A O 1
ATOM 2540 N N . VAL A 1 307 ? -11.181 -34.345 35.135 1.00 60.16 307 VAL A N 1
ATOM 2541 C CA . VAL A 1 307 ? -11.796 -34.017 36.417 1.00 60.16 307 VAL A CA 1
ATOM 2542 C C . VAL A 1 307 ? -12.490 -35.284 36.904 1.00 60.16 307 VAL A C 1
ATOM 2544 O O . VAL A 1 307 ? -13.535 -35.659 36.380 1.00 60.16 307 VAL A O 1
ATOM 2547 N N . ARG A 1 308 ? -11.881 -35.970 37.877 1.00 60.47 308 ARG A N 1
ATOM 2548 C CA . ARG A 1 308 ? -12.518 -37.095 38.575 1.00 60.47 308 ARG A CA 1
ATOM 2549 C C . ARG A 1 308 ? -13.731 -36.580 39.342 1.00 60.47 308 ARG A C 1
ATOM 2551 O O . ARG A 1 308 ? -13.658 -35.508 39.950 1.00 60.47 308 ARG A O 1
ATOM 2558 N N . SER A 1 309 ? -14.838 -37.316 39.312 1.00 66.00 309 SER A N 1
ATOM 2559 C CA . SER A 1 309 ? -16.002 -36.961 40.119 1.00 66.00 309 SER A CA 1
ATOM 2560 C C . SER A 1 309 ? -15.715 -37.159 41.613 1.00 66.00 309 SER A C 1
ATOM 2562 O O . SER A 1 309 ? -14.748 -37.802 42.015 1.00 66.00 309 SER A O 1
ATOM 2564 N N . GLN A 1 310 ? -16.550 -36.560 42.463 1.00 64.69 310 GLN A N 1
ATOM 2565 C CA . GLN A 1 310 ? -16.420 -36.643 43.922 1.00 64.69 310 GLN A CA 1
ATOM 2566 C C . GLN A 1 310 ? -16.632 -38.067 44.468 1.00 64.69 310 GLN A C 1
ATOM 2568 O O . GLN A 1 310 ? -16.217 -38.382 45.584 1.00 64.69 310 GLN A O 1
ATOM 2573 N N . PHE A 1 311 ? -17.319 -38.921 43.713 1.00 69.38 311 PHE A N 1
ATOM 2574 C CA . PHE A 1 311 ? -17.573 -40.294 44.119 1.00 69.38 311 PHE A CA 1
ATOM 2575 C C . PHE A 1 311 ? -16.356 -41.151 43.794 1.00 69.38 311 PHE A C 1
ATOM 2577 O O . PHE A 1 311 ? -15.704 -40.944 42.778 1.00 69.38 311 PHE A O 1
ATOM 2584 N N . ASN A 1 312 ? -16.058 -42.129 44.651 1.00 75.19 312 ASN A N 1
ATOM 2585 C CA . ASN A 1 312 ? -15.013 -43.099 44.355 1.00 75.19 312 ASN A CA 1
ATOM 2586 C C . ASN A 1 312 ? -15.384 -43.840 43.060 1.00 75.19 312 ASN A C 1
ATOM 2588 O O . ASN A 1 312 ? -16.290 -44.677 43.049 1.00 75.19 312 ASN A O 1
ATOM 2592 N N . GLU A 1 313 ? -14.709 -43.489 41.973 1.00 74.31 313 GLU A N 1
ATOM 2593 C CA . GLU A 1 313 ? -14.784 -44.181 40.692 1.00 74.31 313 GLU A CA 1
ATOM 2594 C C . GLU A 1 313 ? -13.998 -45.495 40.793 1.00 74.31 313 GLU A C 1
ATOM 2596 O O . GLU A 1 313 ? -13.124 -45.646 41.648 1.00 74.31 313 GLU A O 1
ATOM 2601 N N . ASP A 1 314 ? -14.350 -46.476 39.964 1.00 79.75 314 ASP A N 1
ATOM 2602 C CA . ASP A 1 314 ? -13.639 -47.759 39.882 1.00 79.75 314 ASP A CA 1
ATOM 2603 C C . ASP A 1 314 ? -13.531 -48.537 41.210 1.00 79.75 314 ASP A C 1
ATOM 2605 O O . ASP A 1 314 ? -12.553 -49.231 41.491 1.00 79.75 314 ASP A O 1
ATOM 2609 N N . VAL A 1 315 ? -14.575 -48.469 42.045 1.00 79.69 315 VAL A N 1
ATOM 2610 C CA . VAL A 1 315 ? -14.674 -49.300 43.255 1.00 79.69 315 VAL A CA 1
ATOM 2611 C C . VAL A 1 315 ? -15.058 -50.729 42.877 1.00 79.69 315 VAL A C 1
ATOM 2613 O O . VAL A 1 315 ? -16.230 -51.062 42.670 1.00 79.69 315 VAL A O 1
ATOM 2616 N N . PHE A 1 316 ? -14.051 -51.594 42.833 1.00 84.19 316 PHE A N 1
ATOM 2617 C CA . PHE A 1 316 ? -14.206 -53.029 42.629 1.00 84.19 316 PHE A CA 1
ATOM 2618 C C . PHE A 1 316 ? -14.512 -53.737 43.953 1.00 84.19 316 PHE A C 1
ATOM 2620 O O . PHE A 1 316 ? -13.669 -53.853 44.841 1.00 84.19 316 PHE A O 1
ATOM 2627 N N . LEU A 1 317 ? -15.745 -54.217 44.096 1.00 80.81 317 LEU A N 1
ATOM 2628 C CA . LEU A 1 317 ? -16.168 -55.027 45.239 1.00 80.81 317 LEU A CA 1
ATOM 2629 C C . LEU A 1 317 ? -15.821 -56.498 44.962 1.00 80.81 317 LEU A C 1
ATOM 2631 O O . LEU A 1 317 ? -15.905 -56.928 43.821 1.00 80.81 317 LEU A O 1
ATOM 2635 N N . GLY A 1 318 ? -15.437 -57.279 45.977 1.00 75.12 318 GLY A N 1
ATOM 2636 C CA . GLY A 1 318 ? -15.415 -58.752 45.915 1.00 75.12 318 GLY A CA 1
ATOM 2637 C C . GLY A 1 318 ? -14.639 -59.414 44.757 1.00 75.12 318 GLY A C 1
ATOM 2638 O O . GLY A 1 318 ? -15.178 -60.319 44.120 1.00 75.12 318 GLY A O 1
ATOM 2639 N N . ASN A 1 319 ? -13.390 -59.004 44.494 1.00 83.12 319 ASN A N 1
ATOM 2640 C CA . ASN A 1 319 ? -12.513 -59.531 43.425 1.00 83.12 319 ASN A CA 1
ATOM 2641 C C . ASN A 1 319 ? -13.080 -59.434 41.990 1.00 83.12 319 ASN A C 1
ATOM 2643 O O . ASN A 1 319 ? -12.626 -60.143 41.093 1.00 83.12 319 ASN A O 1
ATOM 2647 N N . HIS A 1 320 ? -14.069 -58.575 41.741 1.00 84.88 320 HIS A N 1
ATOM 2648 C CA . HIS A 1 320 ? -14.578 -58.319 40.388 1.00 84.88 320 HIS A CA 1
ATOM 2649 C C . HIS A 1 320 ? -13.659 -57.351 39.621 1.00 84.88 320 HIS A C 1
ATOM 2651 O O . HIS A 1 320 ? -13.091 -56.442 40.210 1.00 84.88 320 HIS A O 1
ATOM 2657 N N . THR A 1 321 ? -13.540 -57.501 38.297 1.00 87.00 321 THR A N 1
ATOM 2658 C CA . THR A 1 321 ? -12.777 -56.583 37.411 1.00 87.00 321 THR A CA 1
ATOM 2659 C C . THR A 1 321 ? -13.640 -55.483 36.788 1.00 87.00 321 THR A C 1
ATOM 2661 O O . THR A 1 321 ? -13.179 -54.707 35.957 1.00 87.00 321 THR A O 1
ATOM 2664 N N . SER A 1 322 ? -14.919 -55.428 37.160 1.00 87.56 322 SER A N 1
ATOM 2665 C CA . SER A 1 322 ? -15.893 -54.459 36.659 1.00 87.56 322 SER A CA 1
ATOM 2666 C C . SER A 1 322 ? -16.685 -53.874 37.824 1.00 87.56 322 SER A C 1
ATOM 2668 O O . SER A 1 322 ? -16.892 -54.547 38.835 1.00 87.56 322 SER A O 1
ATOM 2670 N N . VAL A 1 323 ? -17.118 -52.620 37.699 1.00 89.19 323 VAL A N 1
ATOM 2671 C CA . VAL A 1 323 ? -17.906 -51.935 38.733 1.00 89.19 323 VAL A CA 1
ATOM 2672 C C . VAL A 1 323 ? -19.329 -52.505 38.771 1.00 89.19 323 VAL A C 1
ATOM 2674 O O . VAL A 1 323 ? -19.876 -52.935 37.753 1.00 89.19 323 VAL A O 1
ATOM 2677 N N . TRP A 1 324 ? -19.950 -52.526 39.948 1.00 85.88 324 TRP A N 1
ATOM 2678 C CA . TRP A 1 324 ? -21.356 -52.906 40.103 1.00 85.88 324 TRP A CA 1
ATOM 2679 C C . TRP A 1 324 ? -22.272 -52.005 39.259 1.00 85.88 324 TRP A C 1
ATOM 2681 O O . TRP A 1 324 ? -22.201 -50.785 39.375 1.00 85.88 324 TRP A O 1
ATOM 2691 N N . GLY A 1 325 ? -23.143 -52.595 38.434 1.00 86.88 325 GLY A N 1
ATOM 2692 C CA . GLY A 1 325 ? -23.983 -51.849 37.486 1.00 86.88 325 GLY A CA 1
ATOM 2693 C C . GLY A 1 325 ? -23.405 -51.758 36.071 1.00 86.88 325 GLY A C 1
ATOM 2694 O O . GLY A 1 325 ? -24.038 -51.189 35.190 1.00 86.88 325 GLY A O 1
ATOM 2695 N N . SER A 1 326 ? -22.247 -52.373 35.819 1.00 89.00 326 SER A N 1
ATOM 2696 C CA . SER A 1 326 ? -21.678 -52.526 34.471 1.00 89.00 326 SER A CA 1
ATOM 2697 C C . SER A 1 326 ? -22.436 -53.525 33.579 1.00 89.00 326 SER A C 1
ATOM 2699 O O . SER A 1 326 ? -22.173 -53.597 32.381 1.00 89.00 326 SER A O 1
ATOM 2701 N N . TYR A 1 327 ? -23.378 -54.294 34.137 1.00 87.81 327 TYR A N 1
ATOM 2702 C CA . TYR A 1 327 ? -24.226 -55.248 33.416 1.00 87.81 327 TYR A CA 1
ATOM 2703 C C . TYR A 1 327 ? -25.694 -55.088 33.815 1.00 87.81 327 TYR A C 1
ATOM 2705 O O . TYR A 1 327 ? -25.991 -54.895 34.994 1.00 87.81 327 TYR A O 1
ATOM 2713 N N . TYR A 1 328 ? -26.614 -55.206 32.855 1.00 91.50 328 TYR A N 1
ATOM 2714 C CA . TYR A 1 328 ? -28.058 -55.137 33.089 1.00 91.50 328 TYR A CA 1
ATOM 2715 C C . TYR A 1 328 ? -28.785 -56.222 32.299 1.00 91.50 328 TYR A C 1
ATOM 2717 O O . TYR A 1 328 ? -28.584 -56.348 31.091 1.00 91.50 328 TYR A O 1
ATOM 2725 N N . GLN A 1 329 ? -29.636 -56.993 32.975 1.00 89.94 329 GLN A N 1
ATOM 2726 C CA . GLN A 1 329 ? -30.494 -57.996 32.347 1.0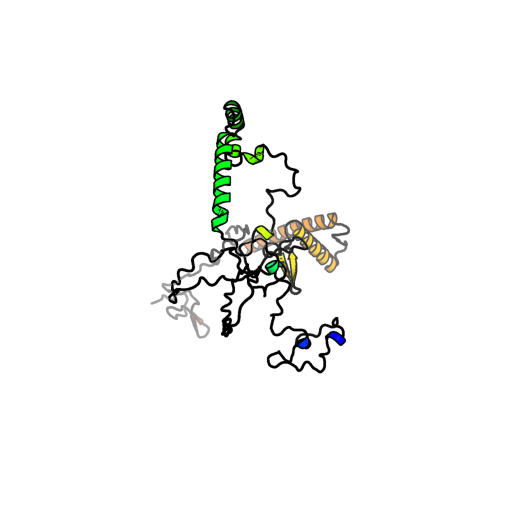0 89.94 329 GLN A CA 1
ATOM 2727 C C . GLN A 1 329 ? -31.744 -58.242 33.205 1.00 89.94 329 GLN A C 1
ATOM 2729 O O . GLN A 1 329 ? -31.652 -58.330 34.429 1.00 89.94 329 GLN A O 1
ATOM 2734 N N . ASP A 1 330 ? -32.913 -58.338 32.563 1.00 88.00 330 ASP A N 1
ATOM 2735 C CA . ASP A 1 330 ? -34.206 -58.683 33.182 1.00 88.00 330 ASP A CA 1
ATOM 2736 C C . ASP A 1 330 ? -34.557 -57.860 34.436 1.00 88.00 330 ASP A C 1
ATOM 2738 O O . ASP A 1 330 ? -34.991 -58.384 35.463 1.00 88.00 330 ASP A O 1
ATOM 2742 N N . GLY A 1 331 ? -34.340 -56.542 34.374 1.00 91.31 331 GLY A N 1
ATOM 2743 C CA . GLY A 1 331 ? -34.654 -55.636 35.483 1.00 91.31 331 GLY A CA 1
ATOM 2744 C C . GLY A 1 331 ? -33.595 -55.578 36.585 1.00 91.31 331 GLY A C 1
ATOM 2745 O O . GLY A 1 331 ? -33.759 -54.810 37.534 1.00 91.31 331 GLY A O 1
ATOM 2746 N N . LYS A 1 332 ? -32.513 -56.357 36.481 1.00 90.56 332 LYS A N 1
ATOM 2747 C CA . LYS A 1 332 ? -31.478 -56.468 37.513 1.00 90.56 332 LYS A CA 1
ATOM 2748 C C . LYS A 1 332 ? -30.130 -55.973 37.006 1.00 90.56 332 LYS A C 1
ATOM 2750 O O . LYS A 1 332 ? -29.702 -56.286 35.897 1.00 90.56 332 LYS A O 1
ATOM 2755 N N . TRP A 1 333 ? -29.448 -55.222 37.864 1.00 91.25 333 TRP A N 1
ATOM 2756 C CA . TRP A 1 333 ? -28.074 -54.776 37.653 1.00 91.25 333 TRP A CA 1
ATOM 2757 C C . TRP A 1 333 ? -27.088 -55.802 38.215 1.00 91.25 333 TRP A C 1
ATOM 2759 O O . TRP A 1 333 ? -27.370 -56.459 39.217 1.00 91.25 333 TRP A O 1
ATOM 2769 N N . GLY A 1 334 ? -25.935 -55.941 37.571 1.00 91.38 334 GLY A N 1
ATOM 2770 C CA . GLY A 1 334 ? -24.893 -56.886 37.949 1.00 91.38 334 GLY A CA 1
ATOM 2771 C C . GLY A 1 334 ? -23.496 -56.444 37.523 1.00 91.38 334 GLY A C 1
ATOM 2772 O O . GLY A 1 334 ? -23.287 -55.317 37.065 1.00 91.38 334 GLY A O 1
ATOM 2773 N N . PHE A 1 335 ? -22.534 -57.350 37.685 1.00 90.88 335 PHE A N 1
ATOM 2774 C CA . PHE A 1 335 ? -21.147 -57.171 37.245 1.00 90.88 335 PHE A CA 1
ATOM 2775 C C . PHE A 1 335 ? -20.947 -57.703 35.823 1.00 90.88 335 PHE A C 1
ATOM 2777 O O . PHE A 1 335 ? -21.336 -58.835 35.537 1.00 90.88 335 PHE A O 1
ATOM 2784 N N . LEU A 1 336 ? -20.284 -56.950 34.946 1.00 90.06 336 LEU A N 1
ATOM 2785 C CA . LEU A 1 336 ? -19.985 -57.375 33.572 1.00 90.06 336 LEU A CA 1
ATOM 2786 C C . LEU A 1 336 ? -19.046 -58.586 33.515 1.00 90.06 336 LEU A C 1
ATOM 2788 O O . LEU A 1 336 ? -19.227 -59.456 32.666 1.00 90.06 336 LEU A O 1
ATOM 2792 N N . CYS A 1 337 ? -18.086 -58.680 34.438 1.00 87.56 337 CYS A N 1
ATOM 2793 C CA . CYS A 1 337 ? -17.080 -59.747 34.455 1.00 87.56 337 CYS A CA 1
ATOM 2794 C C . CYS A 1 337 ? -17.665 -61.141 34.742 1.00 87.56 337 CYS A C 1
ATOM 2796 O O . CYS A 1 337 ? -17.319 -62.105 34.070 1.00 87.56 337 CYS A O 1
ATOM 2798 N N . CYS A 1 338 ? -18.568 -61.244 35.720 1.00 85.06 338 CYS A N 1
ATOM 2799 C CA . CYS A 1 338 ? -19.102 -62.514 36.222 1.00 85.06 338 CYS A CA 1
ATOM 2800 C C . CYS A 1 338 ? -20.620 -62.685 35.955 1.00 85.06 338 CYS A C 1
ATOM 2802 O O . CYS A 1 338 ? -21.176 -63.733 36.284 1.00 85.06 338 CYS A O 1
ATOM 2804 N N . LYS A 1 339 ? -21.308 -61.664 35.408 1.00 86.94 339 LYS A N 1
ATOM 2805 C CA . LYS A 1 339 ? -22.772 -61.595 35.171 1.00 86.94 339 LYS A CA 1
ATOM 2806 C C . LYS A 1 339 ? -23.638 -61.948 36.388 1.00 86.94 339 LYS A C 1
ATOM 2808 O O . LYS A 1 339 ? -24.775 -62.394 36.253 1.00 86.94 339 LYS A O 1
ATOM 2813 N N . LYS A 1 340 ? -23.102 -61.754 37.595 1.00 86.31 340 LYS A N 1
ATOM 2814 C CA . LYS A 1 340 ? -23.827 -61.968 38.852 1.00 86.31 340 LYS A CA 1
ATOM 2815 C C . LYS A 1 340 ? -24.641 -60.731 39.203 1.00 86.31 340 LYS A C 1
ATOM 2817 O O . LYS A 1 340 ? -24.145 -59.613 39.075 1.00 86.31 340 LYS A O 1
ATOM 2822 N N . PHE A 1 341 ? -25.850 -60.963 39.703 1.00 89.62 341 PHE A N 1
ATOM 2823 C CA . PHE A 1 341 ? -26.811 -59.932 40.103 1.00 89.62 341 PHE A CA 1
ATOM 2824 C C . PHE A 1 341 ? -26.814 -59.653 41.612 1.00 89.62 341 PHE A C 1
ATOM 2826 O O . PHE A 1 341 ? -27.728 -58.996 42.095 1.00 89.62 341 PHE A O 1
ATOM 2833 N N . ASP A 1 342 ? -25.816 -60.143 42.358 1.00 86.25 342 ASP A N 1
ATOM 2834 C CA . ASP A 1 342 ? -25.680 -59.925 43.804 1.00 86.25 342 ASP A CA 1
ATOM 2835 C C . ASP A 1 342 ? -24.441 -59.082 44.116 1.00 86.25 342 ASP A C 1
ATOM 2837 O O . ASP A 1 342 ? -23.315 -59.467 43.776 1.00 86.25 342 ASP A O 1
ATOM 2841 N N . ARG A 1 343 ? -24.636 -57.957 44.816 1.00 82.75 343 ARG A N 1
ATOM 2842 C CA . ARG A 1 343 ? -23.594 -56.938 45.048 1.00 82.75 343 ARG A CA 1
ATOM 2843 C C . ARG A 1 343 ? -22.415 -57.433 45.883 1.00 82.75 343 ARG A C 1
ATOM 2845 O O . ARG A 1 343 ? -21.291 -57.006 45.656 1.00 82.75 343 ARG A O 1
ATOM 2852 N N . ASN A 1 344 ? -22.670 -58.352 46.812 1.00 84.94 344 ASN A N 1
ATOM 2853 C CA . ASN A 1 344 ? -21.657 -58.905 47.716 1.00 84.94 344 ASN A CA 1
ATOM 2854 C C . ASN A 1 344 ? -21.127 -60.273 47.257 1.00 84.94 344 ASN A C 1
ATOM 2856 O O . ASN A 1 344 ? -20.437 -60.954 48.015 1.00 84.94 344 ASN A O 1
ATOM 2860 N N . SER A 1 345 ? -21.469 -60.718 46.045 1.00 83.56 345 SER A N 1
ATOM 2861 C CA . SER A 1 345 ? -20.935 -61.974 45.520 1.00 83.56 345 SER A CA 1
ATOM 2862 C C . SER A 1 345 ? -19.449 -61.833 45.188 1.00 83.56 345 SER A C 1
ATOM 2864 O O . SER A 1 345 ? -19.023 -60.793 44.701 1.00 83.56 345 SER A O 1
ATOM 2866 N N . LEU A 1 346 ? -18.655 -62.881 45.414 1.00 81.81 346 LEU A N 1
ATOM 2867 C CA . LEU A 1 346 ? -17.261 -62.937 44.959 1.00 81.81 346 LEU A CA 1
ATOM 2868 C C . LEU A 1 346 ? -17.208 -63.338 43.478 1.00 81.81 346 LEU A C 1
ATOM 2870 O O . LEU A 1 346 ? -17.968 -64.226 43.061 1.00 81.81 346 LEU A O 1
ATOM 2874 N N . CYS A 1 347 ? -16.342 -62.714 42.677 1.00 81.12 347 CYS A N 1
ATOM 2875 C CA . CYS A 1 347 ? -16.050 -63.207 41.324 1.00 81.12 347 CYS A CA 1
ATOM 2876 C C . CYS A 1 347 ? -15.255 -64.519 41.434 1.00 81.12 347 CYS A C 1
ATOM 2878 O O . CYS A 1 347 ? -14.462 -64.680 42.362 1.00 81.12 347 CYS A O 1
ATOM 2880 N N . LYS A 1 348 ? -15.555 -65.487 40.563 1.00 74.31 348 LYS A N 1
ATOM 2881 C CA . LYS A 1 348 ? -14.882 -66.793 40.544 1.00 74.31 348 LYS A CA 1
ATOM 2882 C C . LYS A 1 348 ? -13.715 -66.776 39.578 1.00 74.31 348 LYS A C 1
ATOM 2884 O O . LYS A 1 348 ? -13.870 -66.100 38.539 1.00 74.31 348 LYS A O 1
#

Secondary structure (DSSP, 8-state):
-PPP-TTS-HHHHSPPTT----TTS-TT-TTGGGS-SSS----TTSPPPP------EEE--------------------TT-SS-------------S------EEEP--S-HHHHH-TTTT--GGGGHHHHHHHHHHHHHHHHH----HHHHHHHHHTT-HHHHHH-TTTTT--PPPPSS-SSS--GGGTTTT--S---EETTTTEE--TTTEEE-TTS-EEE---THHHHHHHHHHHHHHHHHHT-SS---TTT-HHHHHHHHHHHHHHHHHHHHHHHHHHHHHHT--S-------S----------SS-TT---TT-SS-TTSEEETTEEE-TTT----TTPPP-

InterPro domains:
  IPR021715 Pre-mRNA-splicing factor SLU7 domain [PF11708] (112-326)
  IPR039974 Pre-mRNA-splicing factor SLU7 [PTHR12942] (4-347)

pLDDT: mean 77.9, std 16.7, range [36.47, 96.06]